Protein AF-A0A0C3CIT5-F1 (afdb_monomer_lite)

Radius of gyration: 23.77 Å; chains: 1; bounding box: 53×36×68 Å

Structure (mmCIF, N/CA/C/O backbone):
data_AF-A0A0C3CIT5-F1
#
_entry.id   AF-A0A0C3CIT5-F1
#
loop_
_atom_site.group_PDB
_atom_site.id
_atom_site.type_symbol
_atom_site.label_atom_id
_atom_site.label_alt_id
_atom_site.label_comp_id
_atom_site.label_asym_id
_atom_site.label_entity_id
_atom_site.label_seq_id
_atom_site.pdbx_PDB_ins_code
_atom_site.Cartn_x
_atom_site.Cartn_y
_atom_site.Cartn_z
_atom_site.occupancy
_atom_site.B_iso_or_equiv
_atom_site.auth_seq_id
_atom_site.auth_comp_id
_atom_site.auth_asym_id
_atom_site.auth_atom_id
_atom_site.pdbx_PDB_model_num
ATOM 1 N N . MET A 1 1 ? -8.218 -6.034 -10.278 1.00 43.44 1 MET A N 1
ATOM 2 C CA . MET A 1 1 ? -7.901 -5.104 -9.173 1.00 43.44 1 MET A CA 1
ATOM 3 C C . MET A 1 1 ? -9.223 -4.706 -8.536 1.00 43.44 1 MET A C 1
ATOM 5 O O . MET A 1 1 ? -10.078 -4.201 -9.251 1.00 43.44 1 MET A O 1
ATOM 9 N N . ASP A 1 2 ? -9.443 -5.038 -7.264 1.00 43.59 2 ASP A N 1
ATOM 10 C CA . ASP A 1 2 ? -10.680 -4.669 -6.567 1.00 43.59 2 ASP A CA 1
ATOM 11 C C . ASP A 1 2 ? -10.678 -3.149 -6.337 1.00 43.59 2 ASP A C 1
ATOM 13 O O . ASP A 1 2 ? -9.734 -2.603 -5.757 1.00 43.59 2 ASP A O 1
ATOM 17 N N . LEU A 1 3 ? -11.667 -2.442 -6.886 1.00 53.66 3 LEU A N 1
ATOM 18 C CA . LEU A 1 3 ? -11.708 -0.980 -6.882 1.00 53.66 3 LEU A CA 1
ATOM 19 C C . LEU A 1 3 ? -12.168 -0.488 -5.511 1.00 53.66 3 LEU A C 1
ATOM 21 O O . LEU A 1 3 ? -13.339 -0.150 -5.324 1.00 53.66 3 LEU A O 1
ATOM 25 N N . ARG A 1 4 ? -11.246 -0.421 -4.544 1.00 60.34 4 ARG A N 1
ATOM 26 C CA . ARG A 1 4 ? -11.533 0.189 -3.239 1.00 60.34 4 ARG A CA 1
ATOM 27 C C . ARG A 1 4 ? -12.072 1.606 -3.454 1.00 60.34 4 ARG A C 1
ATOM 29 O O . ARG A 1 4 ? -11.397 2.452 -4.040 1.00 60.34 4 ARG A O 1
ATOM 36 N N . HIS A 1 5 ? -13.306 1.843 -3.006 1.00 63.44 5 HIS A N 1
ATOM 37 C CA . HIS A 1 5 ? -14.016 3.130 -3.104 1.00 63.44 5 HIS A CA 1
ATOM 38 C C . HIS A 1 5 ? -14.196 3.693 -4.520 1.00 63.44 5 HIS A C 1
ATOM 40 O O . HIS A 1 5 ? -14.361 4.899 -4.680 1.00 63.44 5 HIS A O 1
ATOM 46 N N . GLY A 1 6 ? -14.147 2.855 -5.562 1.00 73.44 6 GLY A N 1
ATOM 47 C CA . GLY A 1 6 ? -14.261 3.335 -6.946 1.00 73.44 6 GLY A CA 1
ATOM 48 C C . GLY A 1 6 ? -13.102 4.242 -7.382 1.00 73.44 6 GLY A C 1
ATOM 49 O O . GLY A 1 6 ? -13.245 5.006 -8.337 1.00 73.44 6 GLY A O 1
ATOM 50 N N . ILE A 1 7 ? -11.960 4.178 -6.688 1.00 82.25 7 ILE A N 1
ATOM 51 C CA . ILE A 1 7 ? -10.762 4.955 -7.014 1.00 82.25 7 ILE A CA 1
ATOM 52 C C . ILE A 1 7 ? -10.121 4.344 -8.260 1.00 82.25 7 ILE A C 1
ATOM 54 O O . ILE A 1 7 ? -9.475 3.300 -8.205 1.00 82.25 7 ILE A O 1
ATOM 58 N N . LEU A 1 8 ? -10.318 5.008 -9.395 1.00 83.69 8 LEU A N 1
ATOM 59 C CA . LEU A 1 8 ? -9.795 4.591 -10.693 1.00 83.69 8 LEU A CA 1
ATOM 60 C C . LEU A 1 8 ? -8.517 5.374 -11.027 1.00 83.69 8 LEU A C 1
ATOM 62 O O . LEU A 1 8 ? -8.577 6.606 -11.006 1.00 83.69 8 LEU A O 1
ATOM 66 N N . PRO A 1 9 ? -7.405 4.718 -11.424 1.00 83.56 9 PRO A N 1
ATOM 67 C CA . PRO A 1 9 ? -6.180 5.403 -11.856 1.00 83.56 9 PRO A CA 1
ATOM 68 C C . PRO A 1 9 ? -6.441 6.488 -12.907 1.00 83.56 9 PRO A C 1
ATOM 70 O O . PRO A 1 9 ? -5.968 7.613 -12.777 1.00 83.56 9 PRO A O 1
ATOM 73 N N . ALA A 1 10 ? -7.315 6.192 -13.875 1.00 83.19 10 ALA A N 1
ATOM 74 C CA . ALA A 1 10 ? -7.698 7.098 -14.959 1.00 83.19 10 ALA A CA 1
ATOM 75 C C . ALA A 1 10 ? -8.392 8.401 -14.506 1.00 83.19 10 ALA A C 1
ATOM 77 O O . ALA A 1 10 ? -8.556 9.315 -15.308 1.00 83.19 10 ALA A O 1
ATOM 78 N N . SER A 1 11 ? -8.813 8.504 -13.240 1.00 88.69 11 SER A N 1
ATOM 79 C CA . SER A 1 11 ? -9.414 9.728 -12.683 1.00 88.69 11 SER A CA 1
ATOM 80 C C . SER A 1 11 ? -8.382 10.734 -12.160 1.00 88.69 11 SER A C 1
ATOM 82 O O . SER A 1 11 ? -8.761 11.810 -11.700 1.00 88.69 11 SER A O 1
ATOM 84 N N . TYR A 1 12 ? -7.089 10.402 -12.203 1.00 92.19 12 TYR A N 1
ATOM 85 C CA . TYR A 1 12 ? -6.016 11.214 -11.638 1.00 92.19 12 TYR A CA 1
ATOM 86 C C . TYR A 1 12 ? -5.006 11.620 -12.704 1.00 92.19 12 TYR A C 1
ATOM 88 O O . TYR A 1 12 ? -4.716 10.874 -13.631 1.00 92.19 12 TYR A O 1
ATOM 96 N N . SER A 1 13 ? -4.451 12.822 -12.552 1.00 92.62 13 SER A N 1
ATOM 97 C CA . SER A 1 13 ? -3.469 13.384 -13.485 1.00 92.62 13 SER A CA 1
ATOM 98 C C . SER A 1 13 ? -2.025 12.958 -13.213 1.00 92.62 13 SER A C 1
ATOM 100 O O . SER A 1 13 ? -1.154 13.280 -14.011 1.00 92.62 13 SER A O 1
ATOM 102 N N . ASN A 1 14 ? -1.755 12.280 -12.094 1.00 94.38 14 ASN A N 1
ATOM 103 C CA . ASN A 1 14 ? -0.440 11.739 -11.753 1.00 94.38 14 ASN A CA 1
ATOM 104 C C . ASN A 1 14 ? -0.534 10.654 -10.666 1.00 94.38 14 ASN A C 1
ATOM 106 O O . ASN A 1 14 ? -1.519 10.591 -9.915 1.00 94.38 14 ASN A O 1
ATOM 110 N N . ALA A 1 15 ? 0.530 9.858 -10.548 1.00 94.44 15 ALA A N 1
ATOM 111 C CA . ALA A 1 15 ? 0.636 8.753 -9.600 1.00 94.44 15 ALA A CA 1
ATOM 112 C C . ALA A 1 15 ? 0.494 9.201 -8.143 1.00 94.44 15 ALA A C 1
ATOM 114 O O . ALA A 1 15 ? -0.172 8.536 -7.351 1.00 94.44 15 ALA A O 1
ATOM 115 N N . ALA A 1 16 ? 1.109 10.330 -7.779 1.00 95.88 16 ALA A N 1
ATOM 116 C CA . ALA A 1 16 ? 1.138 10.799 -6.398 1.00 95.88 16 ALA A CA 1
ATOM 117 C C . ALA A 1 16 ? -0.275 11.097 -5.878 1.00 95.88 16 ALA A C 1
ATOM 119 O O . ALA A 1 16 ? -0.630 10.686 -4.774 1.00 95.88 16 ALA A O 1
ATOM 120 N N . HIS A 1 17 ? -1.113 11.761 -6.679 1.00 95.50 17 HIS A N 1
ATOM 121 C CA . HIS A 1 17 ? -2.504 12.038 -6.322 1.00 95.50 17 HIS A CA 1
ATOM 122 C C . HIS A 1 17 ? -3.347 10.763 -6.229 1.00 95.50 17 HIS A C 1
ATOM 124 O O . HIS A 1 17 ? -4.117 10.623 -5.275 1.00 95.50 17 HIS A O 1
ATOM 130 N N . TYR A 1 18 ? -3.184 9.833 -7.175 1.00 94.88 18 TYR A N 1
ATOM 131 C CA . TYR A 1 18 ? -3.879 8.545 -7.144 1.00 94.88 18 TYR A CA 1
ATOM 132 C C . TYR A 1 18 ? -3.532 7.752 -5.880 1.00 94.88 18 TYR A C 1
ATOM 134 O O . TYR A 1 18 ? -4.420 7.396 -5.103 1.00 94.88 18 TYR A O 1
ATOM 142 N N . TRP A 1 19 ? -2.240 7.530 -5.623 1.00 95.44 19 TRP A N 1
ATOM 143 C CA . TRP A 1 19 ? -1.792 6.754 -4.470 1.00 95.44 19 TRP A CA 1
ATOM 144 C C . TRP A 1 19 ? -2.114 7.439 -3.147 1.00 95.44 19 TRP A C 1
ATOM 146 O O . TRP A 1 19 ? -2.389 6.752 -2.162 1.00 95.44 19 TRP A O 1
ATOM 156 N N . LEU A 1 20 ? -2.151 8.774 -3.107 1.00 96.06 20 LEU A N 1
ATOM 157 C CA . LEU A 1 20 ? -2.589 9.515 -1.926 1.00 96.06 20 LEU A CA 1
ATOM 158 C C . LEU A 1 20 ? -4.072 9.285 -1.645 1.00 96.06 20 LEU A C 1
ATOM 160 O O . LEU A 1 20 ? -4.434 9.005 -0.502 1.00 96.06 20 LEU A O 1
ATOM 164 N N . ALA A 1 21 ? -4.921 9.363 -2.670 1.00 95.25 21 ALA A N 1
ATOM 165 C CA . ALA A 1 21 ? -6.343 9.075 -2.535 1.00 95.25 21 ALA A CA 1
ATOM 166 C C . ALA A 1 21 ? -6.581 7.621 -2.106 1.00 95.25 21 ALA A C 1
ATOM 168 O O . ALA A 1 21 ? -7.285 7.384 -1.125 1.00 95.25 21 ALA A O 1
ATOM 169 N N . TYR A 1 22 ? -5.926 6.667 -2.769 1.00 93.88 22 TYR A N 1
ATOM 170 C CA . TYR A 1 22 ? -6.022 5.244 -2.451 1.00 93.88 22 TYR A CA 1
ATOM 171 C C . TYR A 1 22 ? -5.559 4.946 -1.014 1.00 93.88 22 TYR A C 1
ATOM 173 O O . TYR A 1 22 ? -6.228 4.230 -0.269 1.00 93.88 22 TYR A O 1
ATOM 181 N N . SER A 1 23 ? -4.452 5.552 -0.575 1.00 94.56 23 SER A N 1
ATOM 182 C CA . SER A 1 23 ? -3.935 5.373 0.789 1.00 94.56 23 SER A CA 1
ATOM 183 C C . SER A 1 23 ? -4.836 6.003 1.846 1.00 94.56 23 SER A C 1
ATOM 185 O O . SER A 1 23 ? -5.076 5.390 2.883 1.00 94.56 23 SER A O 1
ATOM 187 N N . ASN A 1 24 ? -5.382 7.196 1.586 1.00 95.00 24 ASN A N 1
ATOM 188 C CA . ASN A 1 24 ? -6.374 7.818 2.468 1.00 95.00 24 ASN A CA 1
ATOM 189 C C . ASN A 1 24 ? -7.619 6.940 2.612 1.00 95.00 24 ASN A C 1
ATOM 191 O O . ASN A 1 24 ? -8.137 6.800 3.715 1.00 95.00 24 ASN A O 1
ATOM 195 N N . ALA A 1 25 ? -8.076 6.333 1.518 1.00 93.25 25 ALA A N 1
ATOM 196 C CA . ALA A 1 25 ? -9.223 5.442 1.530 1.00 93.25 25 ALA A CA 1
ATOM 197 C C . ALA A 1 25 ? -8.947 4.163 2.338 1.00 93.25 25 ALA A C 1
ATOM 199 O O . ALA A 1 25 ? -9.759 3.795 3.179 1.00 93.25 25 ALA A O 1
ATOM 200 N N . LYS A 1 26 ? -7.759 3.556 2.193 1.00 90.62 26 LYS A N 1
ATOM 201 C CA . LYS A 1 26 ? -7.332 2.407 3.017 1.00 90.62 26 LYS A CA 1
ATOM 202 C C . LYS A 1 26 ? -7.261 2.756 4.510 1.00 90.62 26 LYS A C 1
ATOM 204 O O . LYS A 1 26 ? -7.694 1.969 5.344 1.00 90.62 26 LYS A O 1
ATOM 209 N N . ILE A 1 27 ? -6.758 3.942 4.856 1.00 92.75 27 ILE A N 1
ATOM 210 C CA . ILE A 1 27 ? -6.752 4.440 6.242 1.00 92.75 27 ILE A CA 1
ATOM 211 C C . ILE A 1 27 ? -8.181 4.665 6.753 1.00 92.75 27 ILE A C 1
ATOM 213 O O . ILE A 1 27 ? -8.495 4.311 7.887 1.00 92.75 27 ILE A O 1
ATOM 217 N N . HIS A 1 28 ? -9.055 5.236 5.925 1.00 92.56 28 HIS A N 1
ATOM 218 C CA . HIS A 1 28 ? -10.459 5.442 6.264 1.00 92.56 28 HIS A CA 1
ATOM 219 C C . HIS A 1 28 ? -11.194 4.114 6.491 1.00 92.56 28 HIS A C 1
ATOM 221 O O . HIS A 1 28 ? -11.955 4.002 7.451 1.00 92.56 28 HIS A O 1
ATOM 227 N N . ASP A 1 29 ? -10.935 3.094 5.670 1.00 90.75 29 ASP A N 1
ATOM 228 C CA . ASP A 1 29 ? -11.460 1.743 5.884 1.00 90.75 29 ASP A CA 1
ATOM 229 C C . ASP A 1 29 ? -11.026 1.195 7.230 1.00 90.75 29 ASP A C 1
ATOM 231 O O . ASP A 1 29 ? -11.884 0.812 8.017 1.00 90.75 29 ASP A O 1
ATOM 235 N N . LEU A 1 30 ? -9.726 1.261 7.538 1.00 90.31 30 LEU A N 1
ATOM 236 C CA . LEU A 1 30 ? -9.195 0.826 8.829 1.00 90.31 30 LEU A CA 1
ATOM 237 C C . LEU A 1 30 ? -9.863 1.552 9.998 1.00 90.31 30 LEU A C 1
ATOM 239 O O . LEU A 1 30 ? -10.182 0.919 10.997 1.00 90.31 30 LEU A O 1
ATOM 243 N N . CYS A 1 31 ? -10.113 2.860 9.891 1.00 91.56 31 CYS A N 1
ATOM 244 C CA . CYS A 1 31 ? -10.832 3.609 10.924 1.00 91.56 31 CYS A CA 1
ATOM 245 C C . CYS A 1 31 ? -12.249 3.076 11.162 1.00 91.56 31 CYS A C 1
ATOM 247 O O . CYS A 1 31 ? -12.693 3.054 12.311 1.00 91.56 31 CYS A O 1
ATOM 249 N N . ASN A 1 32 ? -12.942 2.649 10.106 1.00 91.81 32 ASN A N 1
ATOM 250 C CA . ASN A 1 32 ? -14.326 2.191 10.184 1.00 91.81 32 ASN A CA 1
ATOM 251 C C . ASN A 1 32 ? -14.458 0.693 10.466 1.00 91.81 32 ASN A C 1
ATOM 253 O O . ASN A 1 32 ? -15.475 0.284 11.018 1.00 91.81 32 ASN A O 1
ATOM 257 N N . SER A 1 33 ? -13.460 -0.116 10.119 1.00 90.44 33 SER A N 1
ATOM 258 C CA . SER A 1 33 ? -13.419 -1.553 10.377 1.00 90.44 33 SER A CA 1
ATOM 259 C C . SER A 1 33 ? -12.704 -1.881 11.692 1.00 90.44 33 SER A C 1
ATOM 261 O O . SER A 1 33 ? -12.219 -0.998 12.409 1.00 90.44 33 SER A O 1
ATOM 263 N N . GLU A 1 34 ? -12.639 -3.178 12.006 1.00 87.62 34 GLU A N 1
ATOM 264 C CA . GLU A 1 34 ? -11.843 -3.722 13.116 1.00 87.62 34 GLU A CA 1
ATOM 265 C C . GLU A 1 34 ? -12.139 -3.039 14.466 1.00 87.62 34 GLU A C 1
ATOM 267 O O . GLU A 1 34 ? -11.228 -2.773 15.256 1.00 87.62 34 GLU A O 1
ATOM 272 N N . PHE A 1 35 ? -13.405 -2.697 14.731 1.00 93.44 35 PHE A N 1
ATOM 273 C CA . PHE A 1 35 ? -13.762 -1.915 15.910 1.00 93.44 35 PHE A CA 1
ATOM 274 C C . PHE A 1 35 ? -13.347 -2.638 17.198 1.00 93.44 35 PHE A C 1
ATOM 276 O O . PHE A 1 35 ? -13.693 -3.795 17.426 1.00 93.44 35 PHE A O 1
ATOM 283 N N . GLY A 1 36 ? -12.580 -1.945 18.043 1.00 92.06 36 GLY A N 1
ATOM 284 C CA . GLY A 1 36 ? -12.067 -2.484 19.303 1.00 92.06 36 GLY A CA 1
ATOM 285 C C . GLY A 1 36 ? -10.941 -3.520 19.179 1.00 92.06 36 GLY A C 1
ATOM 286 O O . GLY A 1 36 ? -10.417 -3.977 20.201 1.00 92.06 36 GLY A O 1
ATOM 287 N N . LEU A 1 37 ? -10.505 -3.866 17.963 1.00 91.56 37 LEU A N 1
ATOM 288 C CA . LEU A 1 37 ? -9.403 -4.799 17.753 1.00 91.56 37 LEU A CA 1
ATOM 289 C C . LEU A 1 37 ? -8.079 -4.189 18.234 1.00 91.56 37 LEU A C 1
ATOM 291 O O . LEU A 1 37 ? -7.671 -3.111 17.810 1.00 91.56 37 LEU A O 1
ATOM 295 N N . ARG A 1 38 ? -7.336 -4.924 19.071 1.00 89.31 38 ARG A N 1
ATOM 296 C CA . ARG A 1 38 ? -6.028 -4.473 19.588 1.00 89.31 38 ARG A CA 1
ATOM 297 C C . ARG A 1 38 ? -5.014 -4.162 18.480 1.00 89.31 38 ARG A C 1
ATOM 299 O O . ARG A 1 38 ? -4.191 -3.268 18.655 1.00 89.31 38 ARG A O 1
ATOM 306 N N . ALA A 1 39 ? -5.044 -4.919 17.384 1.00 88.81 39 ALA A N 1
ATOM 307 C CA . ALA A 1 39 ? -4.104 -4.776 16.274 1.00 88.81 39 ALA A CA 1
ATOM 308 C C . ALA A 1 39 ? -4.341 -3.507 15.435 1.00 88.81 39 ALA A C 1
ATOM 310 O O . ALA A 1 39 ? -3.397 -3.013 14.819 1.00 88.81 39 ALA A O 1
ATOM 311 N N . LYS A 1 40 ? -5.551 -2.924 15.487 1.00 90.50 40 LYS A N 1
ATOM 312 C CA . LYS A 1 40 ? -5.965 -1.763 14.683 1.00 90.50 40 LYS A CA 1
ATOM 313 C C . LYS A 1 40 ? -4.975 -0.604 14.755 1.00 90.50 40 LYS A C 1
ATOM 315 O O . LYS A 1 40 ? -4.641 -0.017 13.732 1.00 90.50 40 LYS A O 1
ATOM 320 N N . LYS A 1 41 ? -4.449 -0.302 15.947 1.00 90.62 41 LYS A N 1
ATOM 321 C CA . LYS A 1 41 ? -3.485 0.794 16.123 1.00 90.62 41 LYS A CA 1
ATOM 322 C C . LYS A 1 41 ? -2.172 0.571 15.367 1.00 90.62 41 LYS A C 1
ATOM 324 O O . LYS A 1 41 ? -1.657 1.504 14.760 1.00 90.62 41 LYS A O 1
ATOM 329 N N . TYR A 1 42 ? -1.692 -0.673 15.323 1.00 88.88 42 TYR A N 1
ATOM 330 C CA . TYR A 1 42 ? -0.498 -1.044 14.564 1.00 88.88 42 TYR A CA 1
ATOM 331 C C . TYR A 1 42 ? -0.771 -1.036 13.056 1.00 88.88 42 TYR A C 1
ATOM 333 O O . TYR A 1 42 ? 0.023 -0.491 12.297 1.00 88.88 42 TYR A O 1
ATOM 341 N N . HIS A 1 43 ? -1.914 -1.565 12.606 1.00 90.25 43 HIS A N 1
ATOM 342 C CA . HIS A 1 43 ? -2.302 -1.493 11.190 1.00 90.25 43 HIS A CA 1
ATOM 343 C C . HIS A 1 43 ? -2.434 -0.038 10.720 1.00 90.25 43 HIS A C 1
ATOM 345 O O . HIS A 1 43 ? -1.971 0.324 9.638 1.00 90.25 43 HIS A O 1
ATOM 351 N N . TYR A 1 44 ? -3.009 0.824 11.561 1.00 92.56 44 TYR A N 1
ATOM 352 C CA . TYR A 1 44 ? -3.149 2.247 11.286 1.00 92.56 44 TYR A CA 1
ATOM 353 C C . TYR A 1 44 ? -1.793 2.959 11.211 1.00 92.56 44 TYR A C 1
ATOM 355 O O . TYR A 1 44 ? -1.564 3.721 10.272 1.00 92.56 44 TYR A O 1
ATOM 363 N N . SER A 1 45 ? -0.863 2.692 12.137 1.00 93.56 45 SER A N 1
ATOM 364 C CA . SER A 1 45 ? 0.478 3.288 12.090 1.00 93.56 45 SER A CA 1
ATOM 365 C C . SER A 1 45 ? 1.267 2.845 10.856 1.00 93.56 45 SER A C 1
ATOM 367 O O . SER A 1 45 ? 1.929 3.670 10.227 1.00 93.56 45 SER A O 1
ATOM 369 N N . GLN A 1 46 ? 1.150 1.575 10.458 1.00 92.81 46 GLN A N 1
ATOM 370 C CA . GLN A 1 46 ? 1.743 1.061 9.220 1.00 92.81 46 GLN A CA 1
ATOM 371 C C . GLN A 1 46 ? 1.144 1.743 7.983 1.00 92.81 46 GLN A C 1
ATOM 373 O O . GLN A 1 46 ? 1.884 2.233 7.131 1.00 92.81 46 GLN A O 1
ATOM 378 N N . ALA A 1 47 ? -0.187 1.843 7.898 1.00 93.19 47 ALA A N 1
ATOM 379 C CA . ALA A 1 47 ? -0.871 2.528 6.801 1.00 93.19 47 ALA A CA 1
ATOM 380 C C . ALA A 1 47 ? -0.481 4.013 6.717 1.00 93.19 47 ALA A C 1
ATOM 382 O O . ALA A 1 47 ? -0.273 4.545 5.622 1.00 93.19 47 ALA A O 1
ATOM 383 N N . TRP A 1 48 ? -0.320 4.671 7.867 1.00 94.94 48 TRP A N 1
ATOM 384 C CA . TRP A 1 48 ? 0.154 6.047 7.945 1.00 94.94 48 TRP A CA 1
ATOM 385 C C . TRP A 1 48 ? 1.590 6.191 7.425 1.00 94.94 48 TRP A C 1
ATOM 387 O O . TRP A 1 48 ? 1.860 7.077 6.611 1.00 94.94 48 TRP A O 1
ATOM 397 N N . PHE A 1 49 ? 2.493 5.292 7.833 1.00 95.12 49 PHE A N 1
ATOM 398 C CA . PHE A 1 49 ? 3.866 5.252 7.330 1.00 95.12 49 PHE A CA 1
ATOM 399 C C . PHE A 1 49 ? 3.900 5.086 5.812 1.00 95.12 49 PHE A C 1
ATOM 401 O O . PHE A 1 49 ? 4.508 5.911 5.134 1.00 95.12 49 PHE A O 1
ATOM 408 N N . ILE A 1 50 ? 3.192 4.093 5.265 1.00 95.44 50 ILE A N 1
ATOM 409 C CA . ILE A 1 50 ? 3.159 3.841 3.819 1.00 95.44 50 ILE A CA 1
ATOM 410 C C . ILE A 1 50 ? 2.680 5.093 3.077 1.00 95.44 50 ILE A C 1
ATOM 412 O O . ILE A 1 50 ? 3.358 5.576 2.172 1.00 95.44 50 ILE A O 1
ATOM 416 N N . ARG A 1 51 ? 1.568 5.695 3.519 1.00 96.06 51 ARG A N 1
ATOM 417 C CA . ARG A 1 51 ? 1.054 6.951 2.956 1.00 96.06 51 ARG A CA 1
ATOM 418 C C . ARG A 1 51 ? 2.100 8.074 2.979 1.00 96.06 51 ARG A C 1
ATOM 420 O O . ARG A 1 51 ? 2.139 8.888 2.058 1.00 96.06 51 ARG A O 1
ATOM 427 N N . SER A 1 52 ? 2.923 8.155 4.024 1.00 96.12 52 SER A N 1
ATOM 428 C CA . SER A 1 52 ? 3.942 9.204 4.167 1.00 96.12 52 SER A CA 1
ATOM 429 C C . SER A 1 52 ? 5.069 9.115 3.129 1.00 96.12 52 SER A C 1
ATOM 431 O O . SER A 1 52 ? 5.699 10.131 2.847 1.00 96.12 52 SER A O 1
ATOM 433 N N . LEU A 1 53 ? 5.274 7.945 2.513 1.00 97.00 53 LEU A N 1
ATOM 434 C CA . LEU A 1 53 ? 6.301 7.720 1.488 1.00 97.00 53 LEU A CA 1
ATOM 435 C C . LEU A 1 53 ? 5.914 8.263 0.108 1.00 97.00 53 LEU A C 1
ATOM 437 O O . LEU A 1 53 ? 6.760 8.374 -0.773 1.00 97.00 53 LEU A O 1
ATOM 441 N N . ILE A 1 54 ? 4.645 8.609 -0.116 1.00 97.12 54 ILE A N 1
ATOM 442 C CA . ILE A 1 54 ? 4.160 8.977 -1.453 1.00 97.12 54 ILE A CA 1
ATOM 443 C C . ILE A 1 54 ? 4.961 10.134 -2.076 1.00 97.12 54 ILE A C 1
ATOM 445 O O . ILE A 1 54 ? 5.381 9.988 -3.222 1.00 97.12 54 ILE A O 1
ATOM 449 N N . PRO A 1 55 ? 5.245 11.246 -1.367 1.00 95.38 55 PRO A N 1
ATOM 450 C CA . PRO A 1 55 ? 5.994 12.356 -1.955 1.00 95.38 55 PRO A CA 1
ATOM 451 C C . PRO A 1 55 ? 7.448 12.021 -2.310 1.00 95.38 55 PRO A C 1
ATOM 453 O O . PRO A 1 55 ? 8.032 12.717 -3.134 1.00 95.38 55 PRO A O 1
ATOM 456 N N . SER A 1 56 ? 8.054 11.003 -1.685 1.00 94.31 56 SER A N 1
ATOM 457 C CA . SER A 1 56 ? 9.424 10.579 -2.002 1.00 94.31 56 SER A CA 1
ATOM 458 C C . SER A 1 56 ? 9.481 9.510 -3.092 1.00 94.31 56 SER A C 1
ATOM 460 O O . SER A 1 56 ? 10.495 9.409 -3.778 1.00 94.31 56 SER A O 1
ATOM 462 N N . LEU A 1 57 ? 8.415 8.724 -3.260 1.00 94.62 57 LEU A N 1
ATOM 463 C CA . LEU A 1 57 ? 8.341 7.647 -4.250 1.00 94.62 57 LEU A CA 1
ATOM 464 C C . LEU A 1 57 ? 7.745 8.090 -5.591 1.00 94.62 57 LEU A C 1
ATOM 466 O O . LEU A 1 57 ? 8.083 7.515 -6.623 1.00 94.62 57 LEU A O 1
ATOM 470 N N . PHE A 1 58 ? 6.865 9.092 -5.595 1.00 94.69 58 PHE A N 1
ATOM 471 C CA . PHE A 1 58 ? 6.111 9.491 -6.781 1.00 94.69 58 PHE A CA 1
ATOM 472 C C . PHE A 1 58 ? 6.345 10.964 -7.107 1.00 94.69 58 PHE A C 1
ATOM 474 O O . PHE A 1 58 ? 5.797 11.846 -6.448 1.00 94.69 58 PHE A O 1
ATOM 481 N N . ASP A 1 59 ? 7.129 11.220 -8.154 1.00 92.81 59 ASP A N 1
ATOM 482 C CA . ASP A 1 59 ? 7.337 12.556 -8.714 1.00 92.81 59 ASP A CA 1
ATOM 483 C C . ASP A 1 59 ? 6.218 12.884 -9.724 1.00 92.81 59 ASP A C 1
ATOM 485 O O . ASP A 1 59 ? 6.182 12.294 -10.809 1.00 92.81 59 ASP A O 1
ATOM 489 N N . PRO A 1 60 ? 5.313 13.837 -9.418 1.00 93.06 60 PRO A N 1
ATOM 490 C CA . PRO A 1 60 ? 4.213 14.196 -10.312 1.00 93.06 60 PRO A CA 1
ATOM 491 C C . PRO A 1 60 ? 4.673 14.759 -11.660 1.00 93.06 60 PRO A C 1
ATOM 493 O O . PRO A 1 60 ? 3.900 14.753 -12.617 1.00 93.06 60 PRO A O 1
ATOM 496 N N . SER A 1 61 ? 5.905 15.277 -11.746 1.00 92.69 61 SER A N 1
ATOM 497 C CA . SER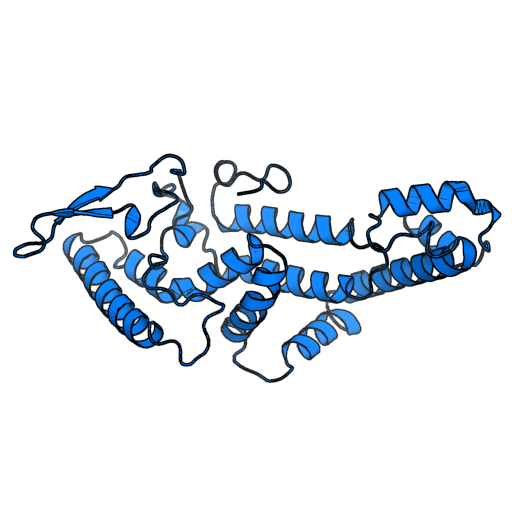 A 1 61 ? 6.434 15.862 -12.979 1.00 92.69 61 SER A CA 1
ATOM 498 C C . SER A 1 61 ? 6.663 14.823 -14.079 1.00 92.69 61 SER A C 1
ATOM 500 O O . SER A 1 61 ? 6.708 15.183 -15.252 1.00 92.69 61 SER A O 1
ATOM 502 N N . LEU A 1 62 ? 6.747 13.537 -13.726 1.00 91.00 62 LEU A N 1
ATOM 503 C CA . LEU A 1 62 ? 6.935 12.448 -14.684 1.00 91.00 62 LEU A CA 1
ATOM 504 C C . LEU A 1 62 ? 5.694 12.209 -15.553 1.00 91.00 62 LEU A C 1
ATOM 506 O O . LEU A 1 62 ? 5.825 11.789 -16.697 1.00 91.00 62 LEU A O 1
ATOM 510 N N . ASP A 1 63 ? 4.507 12.531 -15.040 1.00 92.62 63 ASP A N 1
ATOM 511 C CA . ASP A 1 63 ? 3.221 12.242 -15.682 1.00 92.62 63 ASP A CA 1
ATOM 512 C C . ASP A 1 63 ? 2.672 13.420 -16.523 1.00 92.62 63 ASP A C 1
ATOM 514 O O . ASP A 1 63 ? 1.607 13.323 -17.135 1.00 92.62 63 ASP A O 1
ATOM 518 N N . ILE A 1 64 ? 3.385 14.553 -16.601 1.00 90.06 64 ILE A N 1
ATOM 519 C CA . ILE A 1 64 ? 2.898 15.780 -17.274 1.00 90.06 64 ILE A CA 1
ATOM 520 C C . ILE A 1 64 ? 2.670 15.610 -18.781 1.00 90.06 64 ILE A C 1
ATOM 522 O O . ILE A 1 64 ? 1.932 16.384 -19.391 1.00 90.06 64 ILE A O 1
ATOM 526 N N . HIS A 1 65 ? 3.328 14.624 -19.389 1.00 86.12 65 HIS A N 1
ATOM 527 C CA . HIS A 1 65 ? 3.238 14.328 -20.818 1.00 86.12 65 HIS A CA 1
ATOM 528 C C . HIS A 1 65 ? 2.227 13.220 -21.131 1.00 86.12 65 HIS A C 1
ATOM 530 O O . HIS A 1 65 ? 2.113 12.796 -22.281 1.00 86.12 65 HIS A O 1
ATOM 536 N N . GLY A 1 66 ? 1.465 12.791 -20.125 1.00 87.62 66 GLY A N 1
ATOM 537 C CA . GLY A 1 66 ? 0.519 11.696 -20.218 1.00 87.62 66 GLY A CA 1
ATOM 538 C C . GLY A 1 66 ? 1.102 10.382 -19.716 1.00 87.62 66 GLY A C 1
ATOM 539 O O . GLY A 1 66 ? 2.163 10.329 -19.097 1.00 87.62 66 GLY A O 1
ATOM 540 N N . PHE A 1 67 ? 0.361 9.316 -19.989 1.00 90.75 67 PHE A N 1
ATOM 541 C CA . PHE A 1 67 ? 0.559 8.006 -19.388 1.00 90.75 67 PHE A CA 1
ATOM 542 C C . PHE A 1 67 ? 0.960 6.979 -20.452 1.00 90.75 67 PHE A C 1
ATOM 544 O O . PHE A 1 67 ? 0.302 6.916 -21.499 1.00 90.75 67 PHE A O 1
ATOM 551 N N . PRO A 1 68 ? 2.014 6.173 -20.233 1.00 89.75 68 PRO A N 1
ATOM 552 C CA . PRO A 1 68 ? 2.337 5.060 -21.116 1.00 89.75 68 PRO A CA 1
ATOM 553 C C . PRO A 1 68 ? 1.196 4.041 -21.190 1.00 89.75 68 PRO A C 1
ATOM 555 O O . PRO A 1 68 ? 0.495 3.779 -20.212 1.00 89.75 68 PRO A O 1
ATOM 558 N N . LEU A 1 69 ? 1.048 3.428 -22.367 1.00 89.50 69 LEU A N 1
ATOM 559 C CA . LEU A 1 69 ? 0.193 2.261 -22.545 1.00 89.50 69 LEU A CA 1
ATOM 560 C C . LEU A 1 69 ? 0.907 1.031 -21.971 1.00 89.50 69 LEU A C 1
ATOM 562 O O . LEU A 1 69 ? 1.982 0.655 -22.443 1.00 89.50 69 LEU A O 1
ATOM 566 N N . ASN A 1 70 ? 0.293 0.408 -20.975 1.00 87.25 70 ASN A N 1
ATOM 567 C CA . ASN A 1 70 ? 0.758 -0.805 -20.321 1.00 87.25 70 ASN A CA 1
ATOM 568 C C . ASN A 1 70 ? -0.112 -1.997 -20.780 1.00 87.25 70 ASN A C 1
ATOM 570 O O . ASN A 1 70 ? -1.340 -1.868 -20.772 1.00 87.25 70 ASN A O 1
ATOM 574 N N . PRO A 1 71 ? 0.473 -3.150 -21.168 1.00 86.88 71 PRO A N 1
ATOM 575 C CA . PRO A 1 71 ? -0.283 -4.380 -21.429 1.00 86.88 71 PRO A CA 1
ATOM 576 C C . PRO A 1 71 ? -1.088 -4.892 -20.223 1.00 86.88 71 PRO A C 1
ATOM 578 O O . PRO A 1 71 ? -2.055 -5.621 -20.408 1.00 86.88 71 PRO A O 1
ATOM 581 N N . GLY A 1 72 ? -0.703 -4.516 -19.000 1.00 82.88 72 GLY A N 1
ATOM 582 C CA . GLY A 1 72 ? -1.353 -4.929 -17.754 1.00 82.88 72 GLY A CA 1
ATOM 583 C C . GLY A 1 72 ? -0.833 -6.264 -17.223 1.00 82.88 72 GLY A C 1
ATOM 584 O O . GLY A 1 72 ? -0.455 -6.337 -16.057 1.00 82.88 72 GLY A O 1
ATOM 585 N N . ASP A 1 73 ? -0.724 -7.277 -18.087 1.00 84.75 73 ASP A N 1
ATOM 586 C CA . ASP A 1 73 ? -0.218 -8.612 -17.736 1.00 84.75 73 ASP A CA 1
ATOM 587 C C . ASP A 1 73 ? 1.065 -8.971 -18.506 1.00 84.75 73 ASP A C 1
ATOM 589 O O . ASP A 1 73 ? 1.155 -9.923 -19.285 1.00 84.75 73 ASP A O 1
ATOM 593 N N . PHE A 1 74 ? 2.093 -8.134 -18.348 1.00 85.19 74 PHE A N 1
ATOM 594 C CA . PHE A 1 74 ? 3.341 -8.283 -19.094 1.00 85.19 74 PHE A CA 1
ATOM 595 C C . PHE A 1 74 ? 4.309 -9.267 -18.419 1.00 85.19 74 PHE A C 1
ATOM 597 O O . PHE A 1 74 ? 5.193 -8.884 -17.647 1.00 85.19 74 PHE A O 1
ATOM 604 N N . HIS A 1 75 ? 4.175 -10.553 -18.747 1.00 84.62 75 HIS A N 1
ATOM 605 C CA . HIS A 1 75 ? 5.107 -11.601 -18.329 1.00 84.62 75 HIS A CA 1
ATOM 606 C C . HIS A 1 75 ? 5.488 -12.544 -19.474 1.00 84.62 75 HIS A C 1
ATOM 608 O O . HIS A 1 75 ? 4.944 -12.489 -20.573 1.00 84.62 75 HIS A O 1
ATOM 614 N N . SER A 1 76 ? 6.459 -13.424 -19.221 1.00 85.62 76 SER A N 1
ATOM 615 C CA . SER A 1 76 ? 7.086 -14.263 -20.250 1.00 85.62 76 SER A CA 1
ATOM 616 C C . SER A 1 76 ? 6.130 -15.190 -21.007 1.00 85.62 76 SER A C 1
ATOM 618 O O . SER A 1 76 ? 6.449 -15.566 -22.129 1.00 85.62 76 SER A O 1
ATOM 620 N N . GLN A 1 77 ? 4.973 -15.552 -20.441 1.00 89.88 77 GLN A N 1
ATOM 621 C CA . GLN A 1 77 ? 3.989 -16.392 -21.142 1.00 89.88 77 GLN A CA 1
ATOM 622 C C . GLN A 1 77 ? 3.189 -15.597 -22.185 1.00 89.88 77 GLN A C 1
ATOM 624 O O . GLN A 1 77 ? 2.726 -16.180 -23.162 1.00 89.88 77 GLN A O 1
ATOM 629 N N . ASN A 1 78 ? 3.111 -14.272 -22.028 1.00 91.75 78 ASN A N 1
ATOM 630 C CA . ASN A 1 78 ? 2.403 -13.366 -22.931 1.00 91.75 78 ASN A CA 1
ATOM 631 C C . ASN A 1 78 ? 3.327 -12.751 -23.999 1.00 91.75 78 ASN A C 1
ATOM 633 O O . ASN A 1 78 ? 2.906 -11.891 -24.775 1.00 91.75 78 ASN A O 1
ATOM 637 N N . ILE A 1 79 ? 4.587 -13.199 -24.074 1.00 91.56 79 ILE A N 1
ATOM 638 C CA . ILE A 1 79 ? 5.587 -12.743 -25.046 1.00 91.56 79 ILE A CA 1
ATOM 639 C C . ILE A 1 79 ? 5.928 -13.894 -25.996 1.00 91.56 79 ILE A C 1
ATOM 641 O O . ILE A 1 79 ? 6.487 -14.911 -25.592 1.00 91.56 79 ILE A O 1
ATOM 645 N N . MET A 1 80 ? 5.648 -13.714 -27.287 1.00 93.69 80 MET A N 1
ATOM 646 C CA . MET A 1 80 ? 6.018 -14.671 -28.330 1.00 93.69 80 MET A CA 1
ATOM 647 C C . MET A 1 80 ? 7.354 -14.288 -28.959 1.00 93.69 80 MET A C 1
ATOM 649 O O . MET A 1 80 ? 7.529 -13.162 -29.433 1.00 93.69 80 MET A O 1
ATOM 653 N N . ILE A 1 81 ? 8.277 -15.248 -29.011 1.00 94.00 81 ILE A N 1
ATOM 654 C CA . ILE A 1 81 ? 9.605 -15.079 -29.603 1.00 94.00 81 ILE A CA 1
ATOM 655 C C . ILE A 1 81 ? 9.755 -16.046 -30.782 1.00 94.00 81 ILE A C 1
ATOM 657 O O . ILE A 1 81 ? 9.530 -17.245 -30.629 1.00 94.00 81 ILE A O 1
ATOM 661 N N . THR A 1 82 ? 10.146 -15.539 -31.953 1.00 94.06 82 THR A N 1
ATOM 662 C CA . THR A 1 82 ? 10.559 -16.364 -33.107 1.00 94.06 82 THR A CA 1
ATOM 663 C C . THR A 1 82 ? 12.061 -16.270 -33.326 1.00 94.06 82 THR A C 1
ATOM 665 O O . THR A 1 82 ? 12.737 -15.461 -32.691 1.00 94.06 82 THR A O 1
ATOM 668 N N . ASP A 1 83 ? 12.576 -17.098 -34.241 1.00 91.06 83 ASP A N 1
ATOM 669 C CA . ASP A 1 83 ? 13.987 -17.105 -34.646 1.00 91.06 83 ASP A CA 1
ATOM 670 C C . ASP A 1 83 ? 14.948 -17.354 -33.470 1.00 91.06 83 ASP A C 1
ATOM 672 O O . ASP A 1 83 ? 16.072 -16.853 -33.459 1.00 91.06 83 ASP A O 1
ATOM 676 N N . ILE A 1 84 ? 14.489 -18.145 -32.489 1.00 89.25 84 ILE A N 1
ATOM 677 C CA . ILE A 1 84 ? 15.141 -18.392 -31.192 1.00 89.25 84 ILE A CA 1
ATOM 678 C C . ILE A 1 84 ? 16.605 -18.822 -31.361 1.00 89.25 84 ILE A C 1
ATOM 680 O O . ILE A 1 84 ? 17.470 -18.334 -30.641 1.00 89.25 84 ILE A O 1
ATOM 684 N N . ASP A 1 85 ? 16.888 -19.675 -32.348 1.00 92.56 85 ASP A N 1
ATOM 685 C CA . ASP A 1 85 ? 18.227 -20.232 -32.583 1.00 92.56 85 ASP A CA 1
ATOM 686 C C . ASP A 1 85 ? 19.167 -19.299 -33.365 1.00 92.56 85 ASP A C 1
ATOM 688 O O . ASP A 1 85 ? 20.332 -19.636 -33.581 1.00 92.56 85 ASP A O 1
ATOM 692 N N . THR A 1 86 ? 18.681 -18.149 -33.847 1.00 92.06 86 THR A N 1
ATOM 693 C CA . THR A 1 86 ? 19.476 -17.237 -34.683 1.00 92.06 86 THR A CA 1
ATOM 694 C C . THR A 1 86 ? 19.442 -15.803 -34.167 1.00 92.06 86 THR A C 1
ATOM 696 O O . THR A 1 86 ? 20.394 -15.345 -33.544 1.00 92.06 86 THR A O 1
ATOM 699 N N . HIS A 1 87 ? 18.355 -15.085 -34.429 1.00 89.38 87 HIS A N 1
ATOM 700 C CA . HIS A 1 87 ? 18.159 -13.692 -34.057 1.00 89.38 87 HIS A CA 1
ATOM 701 C C . HIS A 1 87 ? 16.812 -13.586 -33.348 1.00 89.38 87 HIS A C 1
ATOM 703 O O . HIS A 1 87 ? 15.842 -13.183 -33.994 1.00 89.38 87 HIS A O 1
ATOM 709 N N . PRO A 1 88 ? 16.734 -13.964 -32.059 1.00 88.19 88 PRO A N 1
ATOM 710 C CA . PRO A 1 88 ? 15.478 -13.998 -31.329 1.00 88.19 88 PRO A CA 1
ATOM 711 C C . PRO A 1 88 ? 14.768 -12.647 -31.411 1.00 88.19 88 PRO A C 1
ATOM 713 O O . PRO A 1 88 ? 15.355 -11.595 -31.144 1.00 88.19 88 PRO A O 1
ATOM 716 N N . ARG A 1 89 ? 13.494 -12.677 -31.803 1.00 90.38 89 ARG A N 1
ATOM 717 C CA . ARG A 1 89 ? 12.661 -11.485 -31.991 1.00 90.38 89 ARG A CA 1
ATOM 718 C C . ARG A 1 89 ? 11.333 -11.659 -31.291 1.00 90.38 89 ARG A C 1
ATOM 720 O O . ARG A 1 89 ? 10.652 -12.657 -31.508 1.00 90.38 89 ARG A O 1
ATOM 727 N N . ILE A 1 90 ? 10.935 -10.649 -30.521 1.00 91.12 90 ILE A N 1
ATOM 728 C CA . ILE A 1 90 ? 9.556 -10.543 -30.046 1.00 91.12 90 ILE A CA 1
ATOM 729 C C . ILE A 1 90 ? 8.675 -10.293 -31.272 1.00 91.12 90 ILE A C 1
ATOM 731 O O . ILE A 1 90 ? 8.818 -9.271 -31.941 1.00 91.12 90 ILE A O 1
ATOM 735 N N . THR A 1 91 ? 7.795 -11.238 -31.585 1.00 95.00 91 THR A N 1
ATOM 736 C CA . THR A 1 91 ? 6.883 -11.154 -32.740 1.00 95.00 91 THR A CA 1
ATOM 737 C C . THR A 1 91 ? 5.458 -10.838 -32.348 1.00 95.00 91 THR A C 1
ATOM 739 O O . THR A 1 91 ? 4.723 -10.268 -33.151 1.00 95.00 91 THR A O 1
ATOM 742 N N . ALA A 1 92 ? 5.076 -11.165 -31.118 1.00 93.44 92 ALA A N 1
ATOM 743 C CA . ALA A 1 92 ? 3.796 -10.773 -30.568 1.00 93.44 92 ALA A CA 1
ATOM 744 C C . ALA A 1 92 ? 3.891 -10.577 -29.056 1.00 93.44 92 ALA A C 1
ATOM 746 O O . ALA A 1 92 ? 4.638 -11.267 -28.362 1.00 93.44 92 ALA A O 1
ATOM 747 N N . ILE A 1 93 ? 3.086 -9.638 -28.575 1.00 92.62 93 ILE A N 1
ATOM 748 C CA . ILE A 1 93 ? 2.673 -9.534 -27.180 1.00 92.62 93 ILE A CA 1
ATOM 749 C C . ILE A 1 93 ? 1.175 -9.809 -27.215 1.00 92.62 93 ILE A C 1
ATOM 751 O O . ILE A 1 93 ? 0.460 -9.141 -27.967 1.00 92.62 93 ILE A O 1
ATOM 755 N N . ILE A 1 94 ? 0.727 -10.826 -26.491 1.00 94.19 94 ILE A N 1
ATOM 756 C CA . ILE A 1 94 ? -0.678 -11.244 -26.448 1.00 94.19 94 ILE A CA 1
ATOM 757 C C . ILE A 1 94 ? -1.312 -10.835 -25.117 1.00 94.19 94 ILE A C 1
ATOM 759 O O . ILE A 1 94 ? -0.645 -10.245 -24.275 1.00 94.19 94 ILE A O 1
ATOM 763 N N . ASP A 1 95 ? -2.600 -11.139 -24.971 1.00 91.75 95 ASP A N 1
ATOM 764 C CA . ASP A 1 95 ? -3.348 -10.959 -23.725 1.00 91.75 95 ASP A CA 1
ATOM 765 C C . ASP A 1 95 ? -3.474 -9.497 -23.251 1.00 91.75 95 ASP A C 1
ATOM 767 O O . ASP A 1 95 ? -3.109 -9.101 -22.149 1.00 91.75 95 ASP A O 1
ATOM 771 N N . TRP A 1 96 ? -3.993 -8.650 -24.143 1.00 92.62 96 TRP A N 1
ATOM 772 C CA . TRP A 1 96 ? -4.178 -7.213 -23.898 1.00 92.62 96 TRP A CA 1
ATOM 773 C C . TRP A 1 96 ? -5.475 -6.876 -23.142 1.00 92.62 96 TRP A C 1
ATOM 775 O O . TRP A 1 96 ? -5.859 -5.706 -23.083 1.00 92.62 96 TRP A O 1
ATOM 785 N N . GLU A 1 97 ? -6.192 -7.858 -22.588 1.00 91.50 97 GLU A N 1
ATOM 786 C CA . GLU A 1 97 ? -7.507 -7.630 -21.966 1.00 91.50 97 GLU A CA 1
ATOM 787 C C . GLU A 1 97 ? -7.444 -6.777 -20.689 1.00 91.50 97 GLU A C 1
ATOM 789 O O . GLU A 1 97 ? -8.410 -6.088 -20.361 1.00 91.50 97 GLU A O 1
ATOM 794 N N . PHE A 1 98 ? -6.279 -6.735 -20.034 1.00 85.62 98 PHE A N 1
ATOM 795 C CA . PHE A 1 98 ? -5.993 -5.868 -18.885 1.00 85.62 98 PHE A CA 1
ATOM 796 C C . PHE A 1 98 ? -5.185 -4.618 -19.242 1.00 85.62 98 PHE A C 1
ATOM 798 O O . PHE A 1 98 ? -4.678 -3.931 -1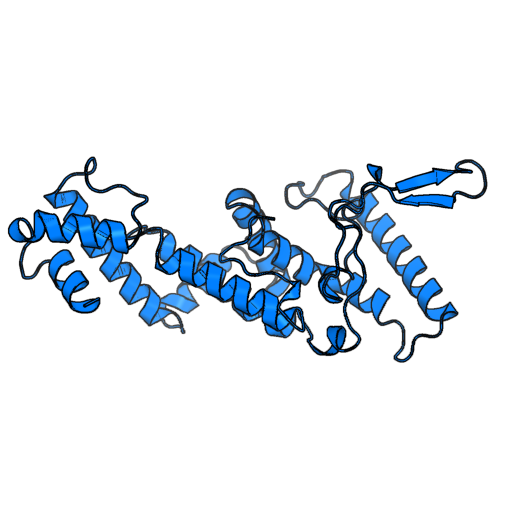8.352 1.00 85.62 98 PHE A O 1
ATOM 805 N N . SER A 1 99 ? -5.059 -4.308 -20.533 1.00 90.31 99 SER A N 1
ATOM 806 C CA . SER A 1 99 ? -4.281 -3.155 -20.966 1.00 90.31 99 SER A CA 1
ATOM 807 C C . SER A 1 99 ? -4.933 -1.829 -20.591 1.00 90.31 99 SER A C 1
ATOM 809 O O . SER A 1 99 ? -6.155 -1.687 -20.508 1.00 90.31 99 SER A O 1
ATOM 811 N N . GLY A 1 100 ? -4.095 -0.824 -20.369 1.00 89.06 100 GLY A N 1
ATOM 812 C CA . GLY A 1 100 ? -4.550 0.494 -19.965 1.00 89.06 100 GLY A CA 1
ATOM 813 C C . GLY A 1 100 ? -3.429 1.515 -19.928 1.00 89.06 100 GLY A C 1
ATOM 814 O O . GLY A 1 100 ? -2.250 1.195 -20.065 1.00 89.06 100 GLY A O 1
ATOM 815 N N . ALA A 1 101 ? -3.816 2.771 -19.754 1.00 89.94 101 ALA A N 1
ATOM 816 C CA . ALA A 1 101 ? -2.873 3.824 -19.429 1.00 89.94 101 ALA A CA 1
ATOM 817 C C . ALA A 1 101 ? -2.433 3.669 -17.966 1.00 89.94 101 ALA A C 1
ATOM 819 O O . ALA A 1 101 ? -3.284 3.529 -17.086 1.00 89.94 101 ALA A O 1
ATOM 820 N N . ASP A 1 102 ? -1.128 3.705 -17.712 1.00 90.00 102 ASP A N 1
ATOM 821 C CA . ASP A 1 102 ? -0.557 3.586 -16.369 1.00 90.00 102 ASP A CA 1
ATOM 822 C C . ASP A 1 102 ? 0.403 4.743 -16.090 1.00 90.00 102 ASP A C 1
ATOM 824 O O . ASP A 1 102 ? 0.947 5.352 -17.009 1.00 90.00 102 ASP A O 1
ATOM 828 N N . PHE A 1 103 ? 0.618 5.065 -14.820 1.00 92.94 103 PHE A N 1
ATOM 829 C CA . PHE A 1 103 ? 1.536 6.132 -14.441 1.00 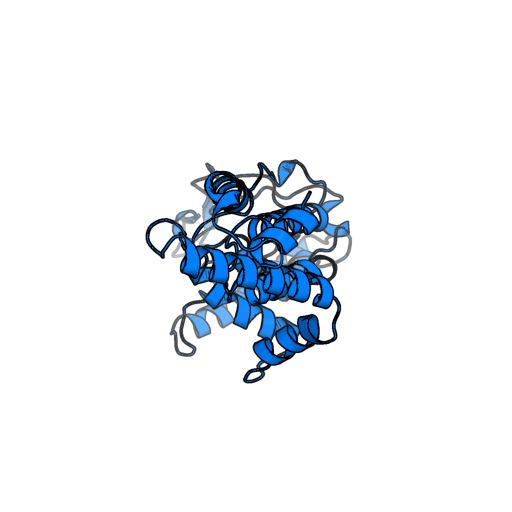92.94 103 PHE A CA 1
ATOM 830 C C . PHE A 1 103 ? 2.975 5.780 -14.817 1.00 92.94 103 PHE A C 1
ATOM 832 O O . PHE A 1 103 ? 3.386 4.620 -14.727 1.00 92.94 103 PHE A O 1
ATOM 839 N N . VAL A 1 104 ? 3.785 6.783 -15.161 1.00 92.19 104 VAL A N 1
ATOM 840 C CA . VAL A 1 104 ? 5.166 6.567 -15.623 1.00 92.19 104 VAL A CA 1
ATOM 841 C C . VAL A 1 104 ? 5.996 5.807 -14.587 1.00 92.19 104 VAL A C 1
ATOM 843 O O . VAL A 1 104 ? 6.748 4.907 -14.944 1.00 92.19 104 VAL A O 1
ATOM 846 N N . THR A 1 105 ? 5.822 6.100 -13.298 1.00 89.56 105 THR A N 1
ATOM 847 C CA . THR A 1 105 ? 6.511 5.404 -12.196 1.00 89.56 105 THR A CA 1
ATOM 848 C C . THR A 1 105 ? 6.059 3.958 -11.995 1.00 89.56 105 THR A C 1
ATOM 850 O O . THR A 1 105 ? 6.839 3.131 -11.532 1.00 89.56 105 THR A O 1
ATOM 853 N N . SER A 1 106 ? 4.797 3.647 -12.301 1.00 87.75 106 SER A N 1
ATOM 854 C CA . SER A 1 106 ? 4.277 2.274 -12.248 1.00 87.75 106 SER A CA 1
ATOM 855 C C . SER A 1 106 ? 4.782 1.461 -13.434 1.00 87.75 106 SER A C 1
ATOM 857 O O . SER A 1 106 ? 5.180 0.314 -13.279 1.00 87.75 106 SER A O 1
ATOM 859 N N . PHE A 1 107 ? 4.824 2.089 -14.609 1.00 89.56 107 PHE A N 1
ATOM 860 C CA . PHE A 1 107 ? 5.328 1.488 -15.835 1.00 89.56 107 PHE A CA 1
ATOM 861 C C . PHE A 1 107 ? 6.845 1.260 -15.797 1.00 89.56 107 PHE A C 1
ATOM 863 O O . PHE A 1 107 ? 7.335 0.235 -16.265 1.00 89.56 107 PHE A O 1
ATOM 870 N N . ALA A 1 108 ? 7.605 2.208 -15.246 1.00 91.06 108 ALA A N 1
ATOM 871 C CA . ALA A 1 108 ? 9.064 2.170 -15.193 1.00 91.06 108 ALA A CA 1
ATOM 872 C C . ALA A 1 108 ? 9.586 1.264 -14.063 1.00 91.06 108 ALA A C 1
ATOM 874 O O . ALA A 1 108 ? 10.362 1.695 -13.212 1.00 91.06 108 ALA A O 1
ATOM 875 N N . GLN A 1 109 ? 9.168 0.000 -14.072 1.00 91.38 109 GLN A N 1
ATOM 876 C CA . GLN A 1 109 ? 9.636 -1.055 -13.176 1.00 91.38 109 GLN A CA 1
ATOM 877 C C . GLN A 1 109 ? 10.253 -2.199 -13.981 1.00 91.38 109 GLN A C 1
ATOM 879 O O . GLN A 1 109 ? 10.059 -2.316 -15.193 1.00 91.38 109 GLN A O 1
ATOM 884 N N . TYR A 1 110 ? 11.013 -3.062 -13.310 1.00 91.75 110 TYR A N 1
ATOM 885 C CA . TYR A 1 110 ? 11.483 -4.289 -13.943 1.00 91.75 110 TYR A CA 1
ATOM 886 C C . TYR A 1 110 ? 10.306 -5.218 -14.284 1.00 91.75 110 TYR A C 1
ATOM 888 O O . TYR A 1 110 ? 9.376 -5.342 -13.483 1.00 91.75 110 TYR A O 1
ATOM 896 N N . PRO A 1 111 ? 10.363 -5.945 -15.414 1.00 87.69 111 PRO A N 1
ATOM 897 C CA . PRO A 1 111 ? 9.417 -7.019 -15.690 1.00 87.69 111 PRO A CA 1
ATOM 898 C C . PRO A 1 111 ? 9.398 -8.057 -14.560 1.00 87.69 111 PRO A C 1
ATOM 900 O O . PRO A 1 111 ? 10.452 -8.488 -14.090 1.00 87.69 111 PRO A O 1
ATOM 903 N N . PHE A 1 112 ? 8.211 -8.523 -14.157 1.00 84.12 112 PHE A N 1
ATOM 904 C CA . PHE A 1 112 ? 8.060 -9.394 -12.982 1.00 84.12 112 PHE A CA 1
ATOM 905 C C . PHE A 1 112 ? 8.908 -10.678 -13.030 1.00 84.12 112 PHE A C 1
ATOM 907 O O . PHE A 1 112 ? 9.347 -11.168 -11.995 1.00 84.12 112 PHE A O 1
ATOM 914 N N . PHE A 1 113 ? 9.197 -11.213 -14.221 1.00 85.81 113 PHE A N 1
ATOM 915 C CA . PHE A 1 113 ? 9.972 -12.451 -14.399 1.00 85.81 113 PHE A CA 1
ATOM 916 C C . PHE A 1 113 ? 11.493 -12.304 -14.192 1.00 85.81 113 PHE A C 1
ATOM 918 O O . PHE A 1 113 ? 12.218 -13.302 -14.320 1.00 85.81 113 PHE A O 1
ATOM 925 N N . ILE A 1 114 ? 11.973 -11.088 -13.904 1.00 90.38 114 ILE A N 1
ATOM 926 C CA . ILE A 1 114 ? 13.353 -10.802 -13.479 1.00 90.38 114 ILE A CA 1
ATOM 927 C C . ILE A 1 114 ? 13.410 -10.119 -12.103 1.00 90.38 114 ILE A C 1
ATOM 929 O O . ILE A 1 114 ? 14.445 -9.574 -11.732 1.00 90.38 114 ILE A O 1
ATOM 933 N N . VAL A 1 115 ? 12.315 -10.133 -11.335 1.00 89.25 115 VAL A N 1
ATOM 934 C CA . VAL A 1 115 ? 12.242 -9.593 -9.967 1.00 89.25 115 VAL A CA 1
ATOM 935 C C . VAL A 1 115 ? 12.089 -10.739 -8.973 1.00 89.25 115 VAL A C 1
ATOM 937 O O . VAL A 1 115 ? 11.478 -11.767 -9.271 1.00 89.25 115 VAL A O 1
ATOM 940 N N . ASP A 1 116 ? 12.684 -10.590 -7.791 1.00 89.00 116 ASP A N 1
ATOM 941 C CA . ASP A 1 116 ? 12.533 -11.567 -6.717 1.00 89.00 116 ASP A CA 1
ATOM 942 C C . ASP A 1 116 ? 11.103 -11.545 -6.183 1.00 89.00 116 ASP A C 1
ATOM 944 O O . ASP A 1 116 ? 10.587 -10.497 -5.794 1.00 89.00 116 ASP A O 1
ATOM 948 N N . HIS A 1 117 ? 10.470 -12.714 -6.110 1.00 85.38 117 HIS A N 1
ATOM 949 C CA . HIS A 1 117 ? 9.175 -12.808 -5.454 1.00 85.38 117 HIS A CA 1
ATOM 950 C C . HIS A 1 117 ? 9.345 -12.551 -3.943 1.00 85.38 117 HIS A C 1
ATOM 952 O O . HIS A 1 117 ? 10.232 -13.156 -3.330 1.00 85.38 117 HIS A O 1
ATOM 958 N N . PRO A 1 118 ? 8.484 -11.741 -3.296 1.00 81.56 118 PRO A N 1
ATOM 959 C CA . PRO A 1 118 ? 8.646 -11.374 -1.884 1.00 81.56 118 PRO A CA 1
ATOM 960 C C . PRO A 1 118 ? 8.700 -12.554 -0.901 1.00 81.56 118 PRO A C 1
ATOM 962 O O . PRO A 1 118 ? 9.309 -12.453 0.158 1.00 81.56 118 PRO A O 1
ATOM 965 N N . PHE A 1 119 ? 8.099 -13.689 -1.264 1.00 82.88 119 PHE A N 1
ATOM 966 C CA . PHE A 1 119 ? 8.076 -14.917 -0.452 1.00 82.88 119 PHE A CA 1
ATOM 967 C C . PHE A 1 119 ? 9.298 -15.817 -0.642 1.00 82.88 119 PHE A C 1
ATOM 969 O O . PHE A 1 119 ? 9.412 -16.860 0.004 1.00 82.88 119 PHE A O 1
ATOM 976 N N . TRP A 1 120 ? 10.200 -15.480 -1.560 1.00 87.88 120 TRP A N 1
ATOM 977 C CA . TRP A 1 120 ? 11.391 -16.287 -1.765 1.00 87.88 120 TRP A CA 1
ATOM 978 C C . TRP A 1 120 ? 12.348 -16.137 -0.587 1.00 87.88 120 TRP A C 1
ATOM 980 O O . TRP A 1 120 ? 12.741 -15.029 -0.221 1.00 87.88 120 TRP A O 1
ATOM 990 N N . GLY A 1 121 ? 12.801 -17.266 -0.041 1.00 84.50 121 GLY A N 1
ATOM 991 C CA . GLY A 1 121 ? 13.912 -17.284 0.910 1.00 84.50 121 GLY A CA 1
ATOM 992 C C . GLY A 1 121 ? 15.199 -16.721 0.295 1.00 84.50 121 GLY A C 1
ATOM 993 O O . GLY A 1 121 ? 15.325 -16.635 -0.929 1.00 84.50 121 GLY A O 1
ATOM 994 N N . LYS A 1 122 ? 16.165 -16.342 1.143 1.00 83.00 122 LYS A N 1
ATOM 995 C CA . LYS A 1 122 ? 17.451 -15.753 0.715 1.00 83.00 122 LYS A CA 1
ATOM 996 C C . LYS A 1 122 ? 18.238 -16.658 -0.245 1.00 83.00 122 LYS A C 1
ATOM 998 O O . LYS A 1 122 ? 18.887 -16.143 -1.145 1.00 83.00 122 LYS A O 1
ATOM 1003 N N . ASP A 1 123 ? 18.087 -17.974 -0.118 1.00 88.56 123 ASP A N 1
ATOM 1004 C CA . ASP A 1 123 ? 18.826 -18.967 -0.910 1.00 88.56 123 ASP A CA 1
ATOM 1005 C C . ASP A 1 123 ? 18.076 -19.428 -2.174 1.00 88.56 123 ASP A C 1
ATOM 1007 O O . ASP A 1 123 ? 18.405 -20.455 -2.767 1.00 88.56 123 ASP A O 1
ATOM 1011 N N . HIS A 1 124 ? 17.020 -18.714 -2.587 1.00 91.75 124 HIS A N 1
ATOM 1012 C CA . HIS A 1 124 ? 16.241 -19.121 -3.753 1.00 91.75 124 HIS A CA 1
ATOM 1013 C C . HIS A 1 124 ? 17.099 -19.044 -5.036 1.00 91.75 124 HIS A C 1
ATOM 1015 O O . HIS A 1 124 ? 17.626 -17.974 -5.354 1.00 91.75 124 HIS A O 1
ATOM 1021 N N . PRO A 1 125 ? 17.208 -20.130 -5.826 1.00 89.56 125 PRO A N 1
ATOM 1022 C CA . PRO A 1 125 ? 18.193 -20.244 -6.909 1.00 89.56 125 PRO A CA 1
ATOM 1023 C C . PRO A 1 125 ? 17.984 -19.238 -8.049 1.00 89.56 125 PRO A C 1
ATOM 1025 O O . PRO A 1 125 ? 18.911 -18.942 -8.801 1.00 89.56 125 PRO A O 1
ATOM 1028 N N . LEU A 1 126 ? 16.774 -18.685 -8.186 1.00 91.75 126 LEU A N 1
ATOM 1029 C CA . LEU A 1 126 ? 16.484 -17.670 -9.201 1.00 91.75 126 LEU A CA 1
ATOM 1030 C C . LEU A 1 126 ? 16.965 -16.262 -8.827 1.00 91.75 126 LEU A C 1
ATOM 1032 O O . LEU A 1 126 ? 17.011 -15.416 -9.712 1.00 91.75 126 LEU A O 1
ATOM 1036 N N . ARG A 1 127 ? 17.371 -16.000 -7.577 1.00 91.31 127 ARG A N 1
ATOM 1037 C CA . ARG A 1 127 ? 17.840 -14.666 -7.156 1.00 91.31 127 ARG A CA 1
ATOM 1038 C C . ARG A 1 127 ? 19.114 -14.252 -7.885 1.00 91.31 127 ARG A C 1
ATOM 1040 O O . ARG A 1 127 ? 19.193 -13.160 -8.436 1.00 91.31 127 ARG A O 1
ATOM 1047 N N . GLU A 1 128 ? 20.094 -15.152 -7.978 1.00 91.94 128 GLU A N 1
ATOM 1048 C CA . GLU A 1 128 ? 21.330 -14.879 -8.725 1.00 91.94 128 GLU A CA 1
ATOM 1049 C C . GLU A 1 128 ? 21.067 -14.649 -10.216 1.00 91.94 128 GLU A C 1
ATOM 1051 O O . GLU A 1 128 ? 21.710 -13.808 -10.844 1.00 91.94 128 GLU A O 1
ATOM 1056 N N . ARG A 1 129 ? 20.117 -15.398 -10.789 1.00 93.81 129 ARG A N 1
ATOM 1057 C CA . ARG A 1 129 ? 19.665 -15.191 -12.167 1.00 93.81 129 ARG A CA 1
ATOM 1058 C C . ARG A 1 129 ? 19.034 -13.806 -12.311 1.00 93.81 129 ARG A C 1
ATOM 1060 O O . ARG A 1 129 ? 19.455 -13.067 -13.187 1.00 93.81 129 ARG A O 1
ATOM 1067 N N . ASN A 1 130 ? 18.094 -13.439 -11.443 1.00 93.44 130 ASN A N 1
ATOM 1068 C CA . ASN A 1 130 ? 17.423 -12.142 -11.482 1.00 93.44 130 ASN A CA 1
ATOM 1069 C C . ASN A 1 130 ? 18.405 -10.972 -11.371 1.00 93.44 130 ASN A C 1
ATOM 1071 O O . ASN A 1 130 ? 18.282 -10.017 -12.126 1.00 93.44 130 ASN A O 1
ATOM 1075 N N . ILE A 1 131 ? 19.420 -11.062 -10.505 1.00 92.31 131 ILE A N 1
ATOM 1076 C CA . ILE A 1 131 ? 20.475 -10.039 -10.403 1.00 92.31 131 ILE A CA 1
ATOM 1077 C C . ILE A 1 131 ? 21.205 -9.867 -11.742 1.00 92.31 131 ILE A C 1
ATOM 1079 O O . ILE A 1 131 ? 21.396 -8.740 -12.199 1.00 92.31 131 ILE A O 1
ATOM 1083 N N . ARG A 1 132 ? 21.600 -10.973 -12.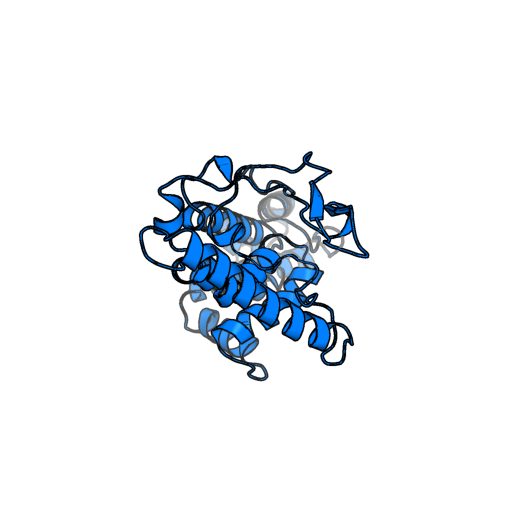387 1.00 95.00 132 ARG A N 1
ATOM 1084 C CA . ARG A 1 132 ? 22.258 -10.926 -13.703 1.00 95.00 132 ARG A CA 1
ATOM 1085 C C . ARG A 1 132 ? 21.326 -10.370 -14.778 1.00 95.00 132 ARG A C 1
ATOM 1087 O O . ARG A 1 132 ? 21.729 -9.482 -15.521 1.00 95.00 132 ARG A O 1
ATOM 1094 N N . ASP A 1 133 ? 20.086 -10.845 -14.821 1.00 94.31 133 ASP A N 1
ATOM 1095 C CA . ASP A 1 133 ? 19.101 -10.432 -15.818 1.00 94.31 133 ASP A CA 1
ATOM 1096 C C . ASP A 1 133 ? 18.733 -8.945 -15.661 1.00 94.31 133 ASP A C 1
ATOM 1098 O O . ASP A 1 133 ? 18.631 -8.239 -16.661 1.00 94.31 133 ASP A O 1
ATOM 1102 N N . GLN A 1 134 ? 18.605 -8.431 -14.431 1.00 94.19 134 GLN A N 1
ATOM 1103 C CA . GLN A 1 134 ? 18.406 -7.000 -14.163 1.00 94.19 134 GLN A CA 1
ATOM 1104 C C . GLN A 1 134 ? 19.611 -6.164 -14.601 1.00 94.19 134 GLN A C 1
ATOM 1106 O O . GLN A 1 134 ? 19.428 -5.090 -15.174 1.00 94.19 134 GLN A O 1
ATOM 1111 N N . ALA A 1 135 ? 20.839 -6.642 -14.372 1.00 94.38 135 ALA A N 1
ATOM 1112 C CA . ALA A 1 135 ? 22.044 -5.956 -14.836 1.00 94.38 135 ALA A CA 1
ATOM 1113 C C . ALA A 1 135 ? 22.064 -5.843 -16.369 1.00 94.38 135 ALA A C 1
ATOM 1115 O O . ALA A 1 135 ? 22.204 -4.741 -16.898 1.00 94.38 135 ALA A O 1
ATOM 1116 N N . THR A 1 136 ? 21.816 -6.948 -17.078 1.00 94.62 136 THR A N 1
ATOM 1117 C CA . THR A 1 136 ? 21.697 -6.947 -18.543 1.00 94.62 136 THR A CA 1
ATOM 1118 C C . THR A 1 136 ? 20.544 -6.063 -19.019 1.00 94.62 136 THR A C 1
ATOM 1120 O O . THR A 1 136 ? 20.705 -5.291 -19.961 1.00 94.62 136 THR A O 1
ATOM 1123 N N . PHE A 1 137 ? 19.387 -6.115 -18.358 1.00 93.31 137 PHE A N 1
ATOM 1124 C CA . PHE A 1 137 ? 18.242 -5.272 -18.695 1.00 93.31 137 PHE A CA 1
ATOM 1125 C C . PHE A 1 137 ? 18.582 -3.778 -18.580 1.00 93.31 137 PHE A C 1
ATOM 1127 O O . PHE A 1 137 ? 18.282 -3.006 -19.490 1.00 93.31 137 PHE A O 1
ATOM 1134 N N . ASN A 1 138 ? 19.269 -3.372 -17.509 1.00 93.12 138 ASN A N 1
ATOM 1135 C CA . ASN A 1 138 ? 19.715 -1.992 -17.323 1.00 93.12 138 ASN A CA 1
ATOM 1136 C C . ASN A 1 138 ? 20.666 -1.526 -18.430 1.00 93.12 138 ASN A C 1
ATOM 1138 O O . ASN A 1 138 ? 20.514 -0.410 -18.927 1.00 93.12 138 ASN A O 1
ATOM 1142 N N . GLU A 1 139 ? 21.622 -2.368 -18.830 1.00 93.19 139 GLU A N 1
ATOM 1143 C CA . GLU A 1 139 ? 22.544 -2.069 -19.931 1.00 93.19 139 GLU A CA 1
ATOM 1144 C C . GLU A 1 139 ? 21.787 -1.849 -21.247 1.00 93.19 139 GLU A C 1
ATOM 1146 O O . GLU A 1 139 ? 21.986 -0.828 -21.909 1.00 93.19 139 GLU A O 1
ATOM 1151 N N . LEU A 1 140 ? 20.860 -2.754 -21.579 1.00 92.50 140 LEU A N 1
ATOM 1152 C CA . LEU A 1 140 ? 20.073 -2.696 -22.813 1.00 92.50 140 LEU A CA 1
ATOM 1153 C C . LEU A 1 140 ? 19.158 -1.466 -22.872 1.00 92.50 140 LEU A C 1
ATOM 1155 O O . LEU A 1 140 ? 19.088 -0.801 -23.909 1.00 92.50 140 LEU A O 1
ATOM 1159 N N . ILE A 1 141 ? 18.466 -1.132 -21.776 1.00 91.31 141 ILE A N 1
ATOM 1160 C CA . ILE A 1 141 ? 17.607 0.061 -21.723 1.00 91.31 141 ILE A CA 1
ATOM 1161 C C . ILE A 1 141 ? 18.445 1.333 -21.853 1.00 91.31 141 ILE A C 1
ATOM 1163 O O . ILE A 1 141 ? 18.092 2.218 -22.633 1.00 91.31 141 ILE A O 1
ATOM 1167 N N . LEU A 1 142 ? 19.577 1.415 -21.149 1.00 90.75 142 LEU A N 1
ATOM 1168 C CA . LEU A 1 142 ? 20.462 2.575 -21.218 1.00 90.75 142 LEU A CA 1
ATOM 1169 C C . LEU A 1 142 ? 21.043 2.773 -22.626 1.00 90.75 142 LEU A C 1
ATOM 1171 O O . LEU A 1 142 ? 21.133 3.905 -23.105 1.00 90.75 142 LEU A O 1
ATOM 1175 N N . GLU A 1 143 ? 21.437 1.695 -23.304 1.00 90.62 143 GLU A N 1
ATOM 1176 C CA . GLU A 1 143 ? 21.910 1.755 -24.688 1.00 90.62 143 GLU A CA 1
ATOM 1177 C C . GLU A 1 143 ? 20.801 2.214 -25.643 1.00 90.62 143 GLU A C 1
ATOM 1179 O O . GLU A 1 143 ? 21.013 3.131 -26.443 1.00 90.62 143 GLU A O 1
ATOM 1184 N N . ALA A 1 144 ? 19.594 1.659 -25.506 1.00 88.44 144 ALA A N 1
ATOM 1185 C CA . ALA A 1 144 ? 18.441 2.064 -26.301 1.00 88.44 144 ALA A CA 1
ATOM 1186 C C . ALA A 1 144 ? 18.086 3.548 -26.102 1.00 88.44 144 ALA A C 1
ATOM 1188 O O . ALA A 1 144 ? 17.798 4.250 -27.077 1.00 88.44 144 ALA A O 1
ATOM 1189 N N . GLU A 1 145 ? 18.145 4.053 -24.866 1.00 88.56 145 GLU A N 1
ATOM 1190 C CA . GLU A 1 145 ? 17.962 5.477 -24.578 1.00 88.56 145 GLU A CA 1
ATOM 1191 C C . GLU A 1 145 ? 19.061 6.326 -25.222 1.00 88.56 145 GLU A C 1
ATOM 1193 O O . GLU A 1 145 ? 18.755 7.309 -25.892 1.00 88.56 145 GLU A O 1
ATOM 1198 N N . ARG A 1 146 ? 20.337 5.939 -25.118 1.00 86.25 146 ARG A N 1
ATOM 1199 C CA . ARG A 1 146 ? 21.444 6.686 -25.746 1.00 86.25 146 ARG A CA 1
ATOM 1200 C C . ARG A 1 146 ? 21.280 6.823 -27.258 1.00 86.25 146 ARG A C 1
ATOM 1202 O O . ARG A 1 146 ? 21.543 7.898 -27.789 1.00 86.25 146 ARG A O 1
ATOM 1209 N N . ILE A 1 147 ? 20.813 5.776 -27.936 1.00 85.69 147 ILE A N 1
ATOM 1210 C CA . ILE A 1 147 ? 20.557 5.801 -29.385 1.00 85.69 147 ILE A CA 1
ATOM 1211 C C . ILE A 1 147 ? 19.408 6.759 -29.721 1.00 85.69 147 ILE A C 1
ATOM 1213 O O . ILE A 1 147 ? 19.485 7.519 -30.686 1.00 85.69 147 ILE A O 1
ATOM 1217 N N . ARG A 1 148 ? 18.335 6.749 -28.922 1.00 81.50 148 ARG A N 1
ATOM 1218 C CA . ARG A 1 148 ? 17.134 7.563 -29.171 1.00 81.50 148 ARG A CA 1
ATOM 1219 C C . ARG A 1 148 ? 17.287 9.037 -28.785 1.00 81.50 148 ARG A C 1
ATOM 1221 O O . ARG A 1 148 ? 16.442 9.834 -29.174 1.00 81.50 148 ARG A O 1
ATOM 1228 N N . THR A 1 149 ? 18.364 9.403 -28.085 1.00 66.00 149 THR A N 1
ATOM 1229 C CA . THR A 1 149 ? 18.681 10.780 -27.656 1.00 66.00 149 THR A CA 1
ATOM 1230 C C . THR A 1 149 ? 17.494 11.479 -26.957 1.00 66.00 149 THR A C 1
ATOM 1232 O O . THR A 1 149 ? 17.016 12.512 -27.432 1.00 66.00 149 THR A O 1
ATOM 1235 N N . PRO A 1 150 ? 16.965 10.923 -25.850 1.00 64.69 150 PRO A N 1
ATOM 1236 C CA . PRO A 1 150 ? 15.813 11.479 -25.153 1.00 64.69 150 PRO A CA 1
ATOM 1237 C C . PRO A 1 150 ? 16.090 12.904 -24.671 1.00 64.69 150 PRO A C 1
ATOM 1239 O O . PRO A 1 150 ? 17.168 13.220 -24.153 1.00 64.69 150 PRO A O 1
ATOM 1242 N N . VAL A 1 151 ? 15.086 13.769 -24.820 1.00 62.16 151 VAL A N 1
ATOM 1243 C CA . VAL A 1 151 ? 15.092 15.116 -24.245 1.00 62.16 151 VAL A CA 1
ATOM 1244 C C . VAL A 1 151 ? 15.181 14.966 -22.724 1.00 62.16 151 VAL A C 1
ATOM 1246 O O . VAL A 1 151 ? 14.240 14.494 -22.100 1.00 62.16 151 VAL A O 1
ATOM 1249 N N . GLY A 1 152 ? 16.322 15.331 -22.133 1.00 66.56 152 GLY A N 1
ATOM 1250 C CA . GLY A 1 152 ? 16.551 15.235 -20.682 1.00 66.56 152 GLY A CA 1
ATOM 1251 C C . GLY A 1 152 ? 17.477 14.102 -20.216 1.00 66.56 152 GLY A C 1
ATOM 1252 O O . GLY A 1 152 ? 17.733 14.000 -19.018 1.00 66.56 152 GLY A O 1
ATOM 1253 N N . GLY A 1 153 ? 18.046 13.302 -21.127 1.00 70.56 153 GLY A N 1
ATOM 1254 C CA . GLY A 1 153 ? 18.963 12.207 -20.777 1.00 70.56 153 GLY A CA 1
ATOM 1255 C C . GLY A 1 153 ? 18.245 10.888 -20.443 1.00 70.56 153 GLY A C 1
ATOM 1256 O O . GLY A 1 153 ? 17.050 10.771 -20.705 1.00 70.56 153 GLY A O 1
ATOM 1257 N N . PRO A 1 154 ? 18.960 9.872 -19.920 1.00 70.12 154 PRO A N 1
ATOM 1258 C CA . PRO A 1 154 ? 18.436 8.513 -19.749 1.00 70.12 154 PRO A CA 1
ATOM 1259 C C . PRO A 1 154 ? 17.491 8.413 -18.538 1.00 70.12 154 PRO A C 1
ATOM 1261 O O . PRO A 1 154 ? 17.858 7.957 -17.448 1.00 70.12 154 PRO A O 1
ATOM 1264 N N . GLN A 1 155 ? 16.283 8.944 -18.702 1.00 82.25 155 GLN A N 1
ATOM 1265 C CA . GLN A 1 155 ? 15.278 9.051 -17.653 1.00 82.25 155 GLN A CA 1
ATOM 1266 C C . GLN A 1 155 ? 14.679 7.680 -17.320 1.00 82.25 155 GLN A C 1
ATOM 1268 O O . GLN A 1 155 ? 14.535 7.358 -16.142 1.00 82.25 155 GLN A O 1
ATOM 1273 N N . LEU A 1 156 ? 14.395 6.838 -18.318 1.00 86.50 156 LEU A N 1
ATOM 1274 C CA . LEU A 1 156 ? 13.748 5.542 -18.119 1.00 86.50 156 LEU A CA 1
ATOM 1275 C C . LEU A 1 156 ? 14.674 4.544 -17.412 1.00 86.50 156 LEU A C 1
ATOM 1277 O O . LEU A 1 156 ? 14.251 3.928 -16.436 1.00 86.50 156 LEU A O 1
ATOM 1281 N N . SER A 1 157 ? 15.948 4.429 -17.810 1.00 89.00 157 SER A N 1
ATOM 1282 C CA . SER A 1 157 ? 16.910 3.543 -17.134 1.00 89.00 157 SER A CA 1
ATOM 1283 C C . SER A 1 157 ? 17.106 3.939 -15.671 1.00 89.00 157 SER A C 1
ATOM 1285 O O . SER A 1 157 ? 17.289 3.094 -14.791 1.00 89.00 157 SER A O 1
ATOM 1287 N N . ARG A 1 158 ? 17.053 5.248 -15.385 1.00 89.06 158 ARG A N 1
ATOM 1288 C CA . ARG A 1 158 ? 17.168 5.758 -14.018 1.00 89.06 158 ARG A CA 1
ATOM 1289 C C . ARG A 1 158 ? 15.917 5.450 -13.202 1.00 89.06 158 ARG A C 1
ATOM 1291 O O . ARG A 1 158 ? 16.050 5.088 -12.039 1.00 89.06 158 ARG A O 1
ATOM 1298 N N . LEU A 1 159 ? 14.728 5.582 -13.782 1.00 91.81 159 LEU A N 1
ATOM 1299 C CA . LEU A 1 159 ? 13.483 5.240 -13.095 1.00 91.81 159 LEU A CA 1
ATOM 1300 C C . LEU A 1 159 ? 13.429 3.745 -12.765 1.00 91.81 159 LEU A C 1
ATOM 1302 O O . LEU A 1 159 ? 13.219 3.390 -11.609 1.00 91.81 159 LEU A O 1
ATOM 1306 N N . ILE A 1 160 ? 13.742 2.886 -13.738 1.00 93.19 160 ILE A N 1
ATOM 1307 C CA . ILE A 1 160 ? 13.738 1.428 -13.561 1.00 93.19 160 ILE A CA 1
ATOM 1308 C C . ILE A 1 160 ? 14.733 0.994 -12.483 1.00 93.19 160 ILE A C 1
ATOM 1310 O O . ILE A 1 160 ? 14.368 0.250 -11.573 1.00 93.19 160 ILE A O 1
ATOM 1314 N N . SER A 1 161 ? 15.970 1.495 -12.520 1.00 89.75 161 SER A N 1
ATOM 1315 C CA . SER A 1 161 ? 16.985 1.110 -11.528 1.00 89.75 161 SER A CA 1
ATOM 1316 C C . SER A 1 161 ? 16.659 1.569 -10.100 1.00 89.75 161 SER A C 1
ATOM 1318 O O . SER A 1 161 ? 17.127 0.950 -9.148 1.00 89.75 161 SER A O 1
ATOM 1320 N N . ASN A 1 162 ? 15.812 2.592 -9.937 1.00 89.81 162 ASN A N 1
ATOM 1321 C CA . ASN A 1 162 ? 15.348 3.088 -8.635 1.00 89.81 162 ASN A CA 1
ATOM 1322 C C . ASN A 1 162 ? 13.911 2.648 -8.292 1.00 89.81 162 ASN A C 1
ATOM 1324 O O . ASN A 1 162 ? 13.315 3.154 -7.343 1.00 89.81 162 ASN A O 1
ATOM 1328 N N . SER A 1 163 ? 13.348 1.697 -9.039 1.00 93.12 163 SER A N 1
ATOM 1329 C CA . SER A 1 163 ? 11.933 1.329 -8.931 1.00 93.12 163 SER A CA 1
ATOM 1330 C C . SER A 1 163 ? 11.581 0.435 -7.738 1.00 93.12 163 SER A C 1
ATOM 1332 O O . SER A 1 163 ? 10.404 0.280 -7.425 1.00 93.12 163 SER A O 1
ATOM 1334 N N . TYR A 1 164 ? 12.568 -0.139 -7.041 1.00 92.25 164 TYR A N 1
ATOM 1335 C CA . TYR A 1 164 ? 12.322 -1.157 -6.011 1.00 92.25 164 TYR A CA 1
ATOM 1336 C C . TYR A 1 164 ? 11.416 -0.667 -4.869 1.00 92.25 164 TYR A C 1
ATOM 1338 O O . TYR A 1 164 ? 10.491 -1.373 -4.473 1.00 92.25 164 TYR A O 1
ATOM 1346 N N . GLY A 1 165 ? 11.616 0.563 -4.386 1.00 93.50 165 GLY A N 1
ATOM 1347 C CA . GLY A 1 165 ? 10.746 1.154 -3.365 1.00 93.50 165 GLY A CA 1
ATOM 1348 C C . GLY A 1 165 ? 9.303 1.340 -3.842 1.00 93.50 165 GLY A C 1
ATOM 1349 O O . GLY A 1 165 ? 8.369 1.072 -3.088 1.00 93.50 165 GLY A O 1
ATOM 1350 N N . ILE A 1 166 ? 9.113 1.726 -5.110 1.00 94.38 166 ILE A N 1
ATOM 1351 C CA . ILE A 1 166 ? 7.788 1.859 -5.733 1.00 94.38 166 ILE A CA 1
ATOM 1352 C C . ILE A 1 166 ? 7.132 0.481 -5.863 1.00 94.38 166 ILE A C 1
ATOM 1354 O O . ILE A 1 166 ? 5.975 0.331 -5.479 1.00 94.38 166 ILE A O 1
ATOM 1358 N N . TYR A 1 167 ? 7.868 -0.529 -6.335 1.00 91.69 167 TYR A N 1
ATOM 1359 C CA . TYR A 1 167 ? 7.382 -1.907 -6.428 1.00 91.69 167 TYR A CA 1
ATOM 1360 C C . TYR A 1 167 ? 6.880 -2.406 -5.067 1.00 91.69 167 TYR A C 1
ATOM 1362 O O . TYR A 1 167 ? 5.719 -2.795 -4.942 1.00 91.69 167 TYR A O 1
ATOM 1370 N N . LEU A 1 168 ? 7.714 -2.324 -4.023 1.00 92.88 168 LEU A N 1
ATOM 1371 C CA . LEU A 1 168 ? 7.343 -2.757 -2.674 1.00 92.88 168 LEU A CA 1
ATOM 1372 C C . LEU A 1 168 ? 6.130 -1.985 -2.139 1.00 92.88 168 LEU A C 1
ATOM 1374 O O . LEU A 1 168 ? 5.208 -2.595 -1.602 1.00 92.88 168 LEU A O 1
ATOM 1378 N N . PHE A 1 169 ? 6.098 -0.662 -2.325 1.00 94.75 169 PHE A N 1
ATOM 1379 C CA . PHE A 1 169 ? 4.952 0.170 -1.959 1.00 94.75 169 PHE A CA 1
ATOM 1380 C C . PHE A 1 169 ? 3.666 -0.324 -2.628 1.00 94.75 169 PHE A C 1
ATOM 1382 O O . PHE A 1 169 ? 2.657 -0.529 -1.954 1.00 94.75 169 PHE A O 1
ATOM 1389 N N . GLN A 1 170 ? 3.695 -0.543 -3.943 1.00 91.75 170 GLN A N 1
ATOM 1390 C CA . GLN A 1 170 ? 2.515 -0.957 -4.695 1.00 91.75 170 GLN A CA 1
ATOM 1391 C C . GLN A 1 170 ? 2.017 -2.320 -4.234 1.00 91.75 170 GLN A C 1
ATOM 1393 O O . GLN A 1 170 ? 0.823 -2.451 -3.978 1.00 91.75 170 GLN A O 1
ATOM 1398 N N . GLN A 1 171 ? 2.920 -3.287 -4.039 1.00 89.44 171 GLN A N 1
ATOM 1399 C CA . GLN A 1 171 ? 2.569 -4.605 -3.511 1.00 89.44 171 GLN A CA 1
ATOM 1400 C C . GLN A 1 171 ? 1.872 -4.483 -2.145 1.00 89.44 171 GLN A C 1
ATOM 1402 O O . GLN A 1 171 ? 0.745 -4.944 -2.006 1.00 89.44 171 GLN A O 1
ATOM 1407 N N . VAL A 1 172 ? 2.441 -3.748 -1.181 1.00 91.44 172 VAL A N 1
ATOM 1408 C CA . VAL A 1 172 ? 1.810 -3.532 0.141 1.00 91.44 172 VAL A CA 1
ATOM 1409 C C . VAL A 1 172 ? 0.422 -2.880 0.033 1.00 91.44 172 VAL A C 1
ATOM 1411 O O . VAL A 1 172 ? -0.479 -3.142 0.838 1.00 91.44 172 VAL A O 1
ATOM 1414 N N . MET A 1 173 ? 0.215 -2.001 -0.947 1.00 90.19 173 MET A N 1
ATOM 1415 C CA . MET A 1 173 ? -1.054 -1.295 -1.104 1.00 90.19 173 MET A CA 1
ATOM 1416 C C . MET A 1 173 ? -2.156 -2.147 -1.740 1.00 90.19 173 MET A C 1
ATOM 1418 O O . MET A 1 173 ? -3.315 -2.011 -1.327 1.00 90.19 173 MET A O 1
ATOM 1422 N N . VAL A 1 174 ? -1.822 -3.005 -2.708 1.00 84.25 174 VAL A N 1
ATOM 1423 C CA . VAL A 1 174 ? -2.810 -3.711 -3.546 1.00 84.25 174 VAL A CA 1
ATOM 1424 C C . VAL A 1 174 ? -3.062 -5.162 -3.148 1.00 84.25 174 VAL A C 1
ATOM 1426 O O . VAL A 1 174 ? -4.112 -5.694 -3.501 1.00 84.25 174 VAL A O 1
ATOM 1429 N N . THR A 1 175 ? -2.143 -5.811 -2.435 1.00 79.06 175 THR A N 1
ATOM 1430 C CA . THR A 1 175 ? -2.278 -7.232 -2.100 1.00 79.06 175 THR A CA 1
ATOM 1431 C C . THR A 1 175 ? -3.149 -7.472 -0.862 1.00 79.06 175 THR A C 1
ATOM 1433 O O . THR A 1 175 ? -3.492 -6.542 -0.126 1.00 79.06 175 THR A O 1
ATOM 1436 N N . ASP A 1 176 ? -3.505 -8.737 -0.622 1.00 78.44 176 ASP A N 1
ATOM 1437 C CA . ASP A 1 176 ? -4.175 -9.157 0.611 1.00 78.44 176 ASP A CA 1
ATOM 1438 C C . ASP A 1 176 ? -3.300 -8.949 1.864 1.00 78.44 176 ASP A C 1
ATOM 1440 O O . ASP A 1 176 ? -2.141 -8.529 1.783 1.00 78.44 176 ASP A O 1
ATOM 1444 N N . GLN A 1 177 ? -3.873 -9.233 3.037 1.00 76.94 177 GLN A N 1
ATOM 1445 C CA . GLN A 1 177 ? -3.190 -9.053 4.318 1.00 76.94 177 GLN A CA 1
ATOM 1446 C C . GLN A 1 177 ? -1.912 -9.897 4.427 1.00 76.94 177 GLN A C 1
ATOM 1448 O O . GLN A 1 177 ? -0.902 -9.397 4.902 1.00 76.94 177 GLN A O 1
ATOM 1453 N N . VAL A 1 178 ? -1.915 -11.141 3.941 1.00 77.31 178 VAL A N 1
ATOM 1454 C CA . VAL A 1 178 ? -0.775 -12.067 4.069 1.00 77.31 178 VAL A CA 1
ATOM 1455 C C . VAL A 1 178 ? 0.415 -11.581 3.245 1.00 77.31 178 VAL A C 1
ATOM 1457 O O . VAL A 1 178 ? 1.560 -11.552 3.708 1.00 77.31 178 VAL A O 1
ATOM 1460 N N . MET A 1 179 ? 0.143 -11.162 2.013 1.00 78.50 179 MET A N 1
ATOM 1461 C CA . MET A 1 179 ? 1.126 -10.533 1.140 1.00 78.50 179 MET A CA 1
ATOM 1462 C C . MET A 1 179 ? 1.600 -9.199 1.730 1.00 78.50 179 MET A C 1
ATOM 1464 O O . MET A 1 179 ? 2.803 -8.950 1.779 1.00 78.50 179 MET A O 1
ATOM 1468 N N . SER A 1 180 ? 0.688 -8.375 2.254 1.00 82.31 180 SER A N 1
ATOM 1469 C CA . SER A 1 180 ? 1.026 -7.099 2.896 1.00 82.31 180 SER A CA 1
ATOM 1470 C C . SER A 1 180 ? 1.960 -7.297 4.096 1.00 82.31 180 SER A C 1
ATOM 1472 O O . SER A 1 180 ? 2.964 -6.596 4.196 1.00 82.31 180 SER A O 1
ATOM 1474 N N . ASP A 1 181 ? 1.694 -8.282 4.956 1.00 85.44 181 ASP A N 1
ATOM 1475 C CA . ASP A 1 181 ? 2.516 -8.608 6.130 1.00 85.44 181 ASP A CA 1
ATOM 1476 C C . ASP A 1 181 ? 3.921 -9.089 5.742 1.00 85.44 181 ASP A C 1
ATOM 1478 O O . ASP A 1 181 ? 4.885 -8.868 6.474 1.00 85.44 181 ASP A O 1
ATOM 1482 N N . THR A 1 182 ? 4.055 -9.712 4.568 1.00 87.31 182 THR A N 1
ATOM 1483 C CA . THR A 1 182 ? 5.341 -10.192 4.043 1.00 87.31 182 THR A CA 1
ATOM 1484 C C . THR A 1 182 ? 6.149 -9.067 3.396 1.00 87.31 182 THR A C 1
ATOM 1486 O O . THR A 1 182 ? 7.364 -8.986 3.570 1.00 87.31 182 THR A O 1
ATOM 1489 N N . VAL A 1 183 ? 5.491 -8.179 2.647 1.00 91.00 183 VAL A N 1
ATOM 1490 C CA . VAL A 1 183 ? 6.166 -7.118 1.884 1.00 91.00 183 VAL A CA 1
ATOM 1491 C C . VAL A 1 183 ? 6.441 -5.882 2.745 1.00 91.00 183 VAL A C 1
ATOM 1493 O O . VAL A 1 183 ? 7.450 -5.208 2.537 1.00 91.00 183 VAL A O 1
ATOM 1496 N N . TYR A 1 184 ? 5.600 -5.582 3.739 1.00 92.69 184 TYR A N 1
ATOM 1497 C CA . TYR A 1 184 ? 5.770 -4.402 4.590 1.00 92.69 184 TYR A CA 1
ATOM 1498 C C . TYR A 1 184 ? 7.148 -4.341 5.275 1.00 92.69 184 TYR A C 1
ATOM 1500 O O . TYR A 1 184 ? 7.791 -3.292 5.182 1.00 92.69 184 TYR A O 1
ATOM 1508 N N . PRO A 1 185 ? 7.673 -5.423 5.888 1.00 92.12 185 PRO A N 1
ATOM 1509 C CA . PRO A 1 185 ? 9.023 -5.418 6.447 1.00 92.12 185 PRO A CA 1
ATOM 1510 C C . PRO A 1 185 ? 10.107 -5.126 5.405 1.00 92.12 185 PRO A C 1
ATOM 1512 O O . PRO A 1 185 ? 11.057 -4.410 5.709 1.00 92.12 185 PRO A O 1
ATOM 1515 N N . LEU A 1 186 ? 9.950 -5.611 4.166 1.00 92.19 186 LEU A N 1
ATOM 1516 C CA . LEU A 1 186 ? 10.885 -5.328 3.071 1.00 92.19 186 LEU A CA 1
ATOM 1517 C C . LEU A 1 186 ? 10.853 -3.846 2.678 1.00 92.19 186 LEU A C 1
ATOM 1519 O O . LEU A 1 186 ? 11.907 -3.244 2.482 1.00 92.19 186 LEU A O 1
ATOM 1523 N N . LEU A 1 187 ? 9.661 -3.241 2.593 1.00 94.25 187 LEU A N 1
ATOM 1524 C CA . LEU A 1 187 ? 9.502 -1.806 2.325 1.00 94.25 187 LEU A CA 1
ATOM 1525 C C . LEU A 1 187 ? 10.100 -0.965 3.451 1.00 94.25 187 LEU A C 1
ATOM 1527 O O . LEU A 1 187 ? 10.807 0.008 3.202 1.00 94.25 187 LEU A O 1
ATOM 1531 N N . PHE A 1 188 ? 9.841 -1.351 4.695 1.00 94.75 188 PHE A N 1
ATOM 1532 C CA . PHE A 1 188 ? 10.369 -0.658 5.858 1.00 94.75 188 PHE A CA 1
ATOM 1533 C C . PHE A 1 188 ? 11.901 -0.729 5.900 1.00 94.75 188 PHE A C 1
ATOM 1535 O O . PHE A 1 188 ? 12.556 0.300 6.063 1.00 94.75 188 PHE A O 1
ATOM 1542 N N . ALA A 1 189 ? 12.476 -1.910 5.655 1.00 93.31 189 ALA A N 1
ATOM 1543 C CA . ALA A 1 189 ? 13.920 -2.098 5.562 1.00 93.31 189 ALA A CA 1
ATOM 1544 C C . ALA A 1 189 ? 14.537 -1.367 4.361 1.00 93.31 189 ALA A C 1
ATOM 1546 O O . ALA A 1 189 ? 15.673 -0.911 4.439 1.00 93.31 189 ALA A O 1
ATOM 1547 N N . HIS A 1 190 ? 13.801 -1.190 3.262 1.00 92.94 190 HIS A N 1
ATOM 1548 C CA . HIS A 1 190 ? 14.255 -0.364 2.143 1.00 92.94 190 HIS A CA 1
ATOM 1549 C C . HIS A 1 190 ? 14.401 1.117 2.533 1.00 92.94 190 HIS A C 1
ATOM 1551 O O . HIS A 1 190 ? 15.330 1.779 2.078 1.00 92.94 190 HIS A O 1
ATOM 1557 N N . VAL A 1 191 ? 13.506 1.632 3.384 1.00 94.50 191 VAL A N 1
ATOM 1558 C CA . VAL A 1 191 ? 13.517 3.038 3.822 1.00 94.50 191 VAL A CA 1
ATOM 1559 C C . VAL A 1 191 ? 14.519 3.281 4.948 1.00 94.50 191 VAL A C 1
ATOM 1561 O O . VAL A 1 191 ? 15.256 4.264 4.910 1.00 94.50 191 VAL A O 1
ATOM 1564 N N . PHE A 1 192 ? 14.535 2.412 5.957 1.00 93.62 192 PHE A N 1
ATOM 1565 C CA . PHE A 1 192 ? 15.319 2.625 7.172 1.00 93.62 192 PHE A CA 1
ATOM 1566 C C . PHE A 1 192 ? 16.583 1.772 7.253 1.00 93.62 192 PHE A C 1
ATOM 1568 O O . PHE A 1 192 ? 17.495 2.152 7.971 1.00 93.62 192 PHE A O 1
ATOM 1575 N N . GLY A 1 193 ? 16.681 0.673 6.510 1.00 91.25 193 GLY A N 1
ATOM 1576 C CA . GLY A 1 193 ? 17.710 -0.353 6.686 1.00 91.25 193 GLY A CA 1
ATOM 1577 C C . GLY A 1 193 ? 17.202 -1.571 7.464 1.00 91.25 193 GLY A C 1
ATOM 1578 O O . GLY A 1 193 ? 16.131 -1.546 8.072 1.00 91.25 193 GLY A O 1
ATOM 1579 N N . ASP A 1 194 ? 17.976 -2.656 7.418 1.00 86.44 194 ASP A N 1
ATOM 1580 C CA . ASP A 1 194 ? 17.663 -3.920 8.097 1.00 86.44 194 ASP A CA 1
ATOM 1581 C C . ASP A 1 194 ? 18.055 -3.826 9.582 1.00 86.44 194 ASP A C 1
ATOM 1583 O O . ASP A 1 194 ? 19.225 -3.981 9.943 1.00 86.44 194 ASP A O 1
ATOM 1587 N N . TYR A 1 195 ? 17.080 -3.489 10.429 1.00 83.00 195 TYR A N 1
ATOM 1588 C CA . TYR A 1 195 ? 17.246 -3.366 11.877 1.00 83.00 195 TYR A CA 1
ATOM 1589 C C . TYR A 1 195 ? 16.274 -4.283 12.615 1.00 83.00 195 TYR A C 1
ATOM 1591 O O . TYR A 1 195 ? 15.055 -4.192 12.438 1.00 83.00 195 TYR A O 1
ATOM 1599 N N . ASP A 1 196 ? 16.813 -5.106 13.513 1.00 78.56 196 ASP A N 1
ATOM 1600 C CA . ASP A 1 196 ? 16.013 -5.973 14.373 1.00 78.56 196 ASP A CA 1
ATOM 1601 C C . ASP A 1 196 ? 15.039 -5.151 15.230 1.00 78.56 196 ASP A C 1
ATOM 1603 O O . ASP A 1 196 ? 15.424 -4.188 15.891 1.00 78.56 196 ASP A O 1
ATOM 1607 N N . ASN A 1 197 ? 13.764 -5.551 15.237 1.00 75.69 197 ASN A N 1
ATOM 1608 C CA . ASN A 1 197 ? 12.678 -4.976 16.047 1.00 75.69 197 ASN A CA 1
ATOM 1609 C C . ASN A 1 197 ? 12.367 -3.477 15.851 1.00 75.69 197 ASN A C 1
ATOM 1611 O O . ASN A 1 197 ? 11.463 -2.957 16.513 1.00 75.69 197 ASN A O 1
ATOM 1615 N N . PHE A 1 198 ? 13.009 -2.790 14.903 1.00 88.12 198 PHE A N 1
ATOM 1616 C CA . PHE A 1 198 ? 12.842 -1.343 14.737 1.00 88.12 198 PHE A CA 1
ATOM 1617 C C . PHE A 1 198 ? 11.425 -0.934 14.295 1.00 88.12 198 PHE A C 1
ATOM 1619 O O . PHE A 1 198 ? 10.940 0.129 14.670 1.00 88.12 198 PHE A O 1
ATOM 1626 N N . ILE A 1 199 ? 10.703 -1.800 13.573 1.00 89.31 199 ILE A N 1
ATOM 1627 C CA . ILE A 1 199 ? 9.303 -1.553 13.176 1.00 89.31 199 ILE A CA 1
ATOM 1628 C C . ILE A 1 199 ? 8.414 -1.287 14.398 1.00 89.31 199 ILE A C 1
ATOM 1630 O O . ILE A 1 199 ? 7.592 -0.367 14.380 1.00 89.31 199 ILE A O 1
ATOM 1634 N N . GLY A 1 200 ? 8.566 -2.096 15.451 1.00 87.81 200 GLY A N 1
ATOM 1635 C CA . GLY A 1 200 ? 7.763 -1.977 16.667 1.00 87.81 200 GLY A CA 1
ATOM 1636 C C . GLY A 1 200 ? 8.063 -0.682 17.414 1.00 87.81 200 GLY A C 1
ATOM 1637 O O . GLY A 1 200 ? 7.137 0.036 17.789 1.00 87.81 200 GLY A O 1
ATOM 1638 N N . GLU A 1 201 ? 9.348 -0.354 17.558 1.00 90.25 201 GLU A N 1
ATOM 1639 C CA . GLU A 1 201 ? 9.811 0.887 18.188 1.00 90.25 201 GLU A CA 1
ATOM 1640 C C . GLU A 1 201 ? 9.342 2.123 17.419 1.00 90.25 201 GLU A C 1
ATOM 1642 O O . GLU A 1 201 ? 8.840 3.070 18.019 1.00 90.25 201 GLU A O 1
ATOM 1647 N N . TYR A 1 202 ? 9.431 2.092 16.088 1.00 91.31 202 TYR A N 1
ATOM 1648 C CA . TYR A 1 202 ? 8.952 3.166 15.226 1.00 91.31 202 TYR A CA 1
ATOM 1649 C C . TYR A 1 202 ? 7.441 3.383 15.373 1.00 91.31 202 TYR A C 1
ATOM 1651 O O . TYR A 1 202 ? 6.991 4.514 15.563 1.00 91.31 202 TYR A O 1
ATOM 1659 N N . CYS A 1 203 ? 6.647 2.307 15.341 1.00 90.50 203 CYS A N 1
ATOM 1660 C CA . CYS A 1 203 ? 5.200 2.410 15.530 1.00 90.50 203 CYS A CA 1
ATOM 1661 C C . CYS A 1 203 ? 4.857 2.945 16.928 1.00 90.50 203 CYS A C 1
ATOM 1663 O O . CYS A 1 203 ? 4.015 3.832 17.042 1.00 90.50 203 CYS A O 1
ATOM 1665 N N . GLY A 1 204 ? 5.531 2.456 17.975 1.00 89.50 204 GLY A N 1
ATOM 1666 C CA . GLY A 1 204 ? 5.373 2.963 19.341 1.00 89.50 204 GLY A CA 1
ATOM 1667 C C . GLY A 1 204 ? 5.711 4.450 19.444 1.00 89.50 204 GLY A C 1
ATOM 1668 O O . GLY A 1 204 ? 4.916 5.227 19.957 1.00 89.50 204 GLY A O 1
ATOM 1669 N N . ALA A 1 205 ? 6.821 4.889 18.846 1.00 91.69 205 ALA A N 1
ATOM 1670 C CA . ALA A 1 205 ? 7.212 6.296 18.835 1.00 91.69 205 ALA A CA 1
ATOM 1671 C C . ALA A 1 205 ? 6.173 7.200 18.147 1.00 91.69 205 ALA A C 1
ATOM 1673 O O . ALA A 1 205 ? 5.920 8.311 18.618 1.00 91.69 205 ALA A O 1
ATOM 1674 N N . LEU A 1 206 ? 5.543 6.735 17.060 1.00 93.06 206 LEU A N 1
ATOM 1675 C CA . LEU A 1 206 ? 4.466 7.473 16.392 1.00 93.06 206 LEU A CA 1
ATOM 1676 C C . LEU A 1 206 ? 3.207 7.604 17.259 1.00 93.06 206 LEU A C 1
ATOM 1678 O O . LEU A 1 206 ? 2.527 8.630 17.168 1.00 93.06 206 LEU A O 1
ATOM 1682 N N . MET A 1 207 ? 2.894 6.584 18.058 1.00 92.00 207 MET A N 1
ATOM 1683 C CA . MET A 1 207 ? 1.674 6.501 18.861 1.00 92.00 207 MET A CA 1
ATOM 1684 C C . MET A 1 207 ? 1.850 7.151 20.244 1.00 92.00 207 MET A C 1
ATOM 1686 O O . MET A 1 207 ? 1.180 8.135 20.538 1.00 92.00 207 MET A O 1
ATOM 1690 N N . ASP A 1 208 ? 2.837 6.734 21.035 1.00 88.00 208 ASP A N 1
ATOM 1691 C CA . ASP A 1 208 ? 2.937 7.087 22.459 1.00 88.00 208 ASP A CA 1
ATOM 1692 C C . ASP A 1 208 ? 3.186 8.591 22.697 1.00 88.00 208 ASP A C 1
ATOM 1694 O O . ASP A 1 208 ? 2.672 9.207 23.640 1.00 88.00 208 ASP A O 1
ATOM 1698 N N . GLN A 1 209 ? 4.027 9.194 21.855 1.00 82.25 209 GLN A N 1
ATOM 1699 C CA . GLN A 1 209 ? 4.463 10.596 21.969 1.00 82.25 209 GLN A CA 1
ATOM 1700 C C . GLN A 1 209 ? 4.464 11.332 20.627 1.00 82.25 209 GLN A C 1
ATOM 1702 O O . GLN A 1 209 ? 4.851 12.500 20.553 1.00 82.25 209 GLN A O 1
ATOM 1707 N N . GLY A 1 210 ? 4.071 10.641 19.561 1.00 89.19 210 GLY A N 1
ATOM 1708 C CA . GLY A 1 210 ? 4.195 11.122 18.202 1.00 89.19 210 GLY A CA 1
ATOM 1709 C C . GLY A 1 210 ? 2.905 11.709 17.657 1.00 89.19 210 GLY A C 1
ATOM 1710 O O . GLY A 1 210 ? 1.983 12.115 18.370 1.00 89.19 210 GLY A O 1
ATOM 1711 N N . ILE A 1 211 ? 2.854 11.765 16.331 1.00 94.38 211 ILE A N 1
ATOM 1712 C CA . ILE A 1 211 ? 1.777 12.443 15.619 1.00 94.38 211 ILE A CA 1
ATOM 1713 C C . ILE A 1 211 ? 0.449 11.673 15.699 1.00 94.38 211 ILE A C 1
ATOM 1715 O O . ILE A 1 211 ? -0.605 12.271 15.493 1.00 94.38 211 ILE A O 1
ATOM 1719 N N . LEU A 1 212 ? 0.496 10.367 15.992 1.00 95.31 212 LEU A N 1
ATOM 1720 C CA . LEU A 1 212 ? -0.664 9.471 16.011 1.00 95.31 212 LEU A CA 1
ATOM 1721 C C . LEU A 1 212 ? -1.254 9.281 17.412 1.00 95.31 212 LEU A C 1
ATOM 1723 O O . LEU A 1 212 ? -2.207 8.524 17.570 1.00 95.31 212 LEU A O 1
ATOM 1727 N N . LYS A 1 213 ? -0.756 9.998 18.424 1.00 94.94 213 LYS A N 1
ATOM 1728 C CA . LYS A 1 213 ? -1.220 9.874 19.813 1.00 94.94 213 LYS A CA 1
ATOM 1729 C C . LYS A 1 213 ? -2.728 10.027 19.985 1.00 94.94 213 LYS A C 1
ATOM 1731 O O . LYS A 1 213 ? -3.363 9.261 20.698 1.00 94.94 213 LYS A O 1
ATOM 1736 N N . LYS A 1 214 ? -3.328 11.002 19.300 1.00 94.25 214 LYS A N 1
ATOM 1737 C CA . LYS A 1 214 ? -4.782 11.214 19.364 1.00 94.25 214 LYS A CA 1
ATOM 1738 C C . LYS A 1 214 ? -5.567 10.056 18.747 1.00 94.25 214 LYS A C 1
ATOM 1740 O O . LYS A 1 214 ? -6.647 9.731 19.234 1.00 94.25 214 LYS A O 1
ATOM 1745 N N . ASP A 1 215 ? -5.043 9.460 17.676 1.00 94.19 215 ASP A N 1
ATOM 1746 C CA . ASP A 1 215 ? -5.650 8.287 17.050 1.00 94.19 215 ASP A CA 1
ATOM 1747 C C . ASP A 1 215 ? -5.516 7.059 17.960 1.00 94.19 215 ASP A C 1
ATOM 1749 O O . ASP A 1 215 ? -6.485 6.320 18.114 1.00 94.19 215 ASP A O 1
ATOM 1753 N N . GLU A 1 216 ? -4.372 6.881 18.629 1.00 93.44 216 GLU A N 1
ATOM 1754 C CA . GLU A 1 216 ? -4.193 5.833 19.640 1.00 93.44 216 GLU A CA 1
ATOM 1755 C C . GLU A 1 216 ? -5.185 5.989 20.799 1.00 93.44 216 GLU A C 1
ATOM 1757 O O . GLU A 1 216 ? -5.914 5.049 21.107 1.00 93.44 216 GLU A O 1
ATOM 1762 N N . GLU A 1 217 ? -5.289 7.183 21.389 1.00 94.19 217 GLU A N 1
ATOM 1763 C CA . GLU A 1 217 ? -6.243 7.463 22.468 1.00 94.19 217 GLU A CA 1
ATOM 1764 C C . GLU A 1 217 ? -7.695 7.195 22.035 1.00 94.19 217 GLU A C 1
ATOM 1766 O O . GLU A 1 217 ? -8.518 6.744 22.838 1.00 94.19 217 GLU A O 1
ATOM 1771 N N . ARG A 1 218 ? -8.033 7.463 20.764 1.00 94.56 218 ARG A N 1
ATOM 1772 C CA . ARG A 1 218 ? -9.335 7.096 20.193 1.00 94.56 218 ARG A CA 1
ATOM 1773 C C . ARG A 1 218 ? -9.494 5.577 20.140 1.00 94.56 218 ARG A C 1
ATOM 1775 O O . ARG A 1 218 ? -10.502 5.074 20.630 1.00 94.56 218 ARG A O 1
ATOM 1782 N N . PHE A 1 219 ? -8.529 4.849 19.585 1.00 94.75 219 PHE A N 1
ATOM 1783 C CA . PHE A 1 219 ? -8.611 3.391 19.460 1.00 94.75 219 PHE A CA 1
ATOM 1784 C C . PHE A 1 219 ? -8.634 2.678 20.817 1.00 94.75 219 PHE A C 1
ATOM 1786 O O . PHE A 1 219 ? -9.335 1.679 20.965 1.00 94.75 219 PHE A O 1
ATOM 1793 N N . ASP A 1 220 ? -7.962 3.214 21.835 1.00 95.00 220 ASP A N 1
ATOM 1794 C CA . ASP A 1 220 ? -8.055 2.699 23.202 1.00 95.00 220 ASP A CA 1
ATOM 1795 C C . ASP A 1 220 ? -9.460 2.901 23.793 1.00 95.00 220 ASP A C 1
ATOM 1797 O O . ASP A 1 220 ? -9.990 1.998 24.444 1.00 95.00 220 ASP A O 1
ATOM 1801 N N . LYS A 1 221 ? -10.120 4.037 23.522 1.00 95.81 221 LYS A N 1
ATOM 1802 C CA . LYS A 1 221 ? -11.531 4.244 23.904 1.00 95.81 221 LYS A CA 1
ATOM 1803 C C . LYS A 1 221 ? -12.466 3.271 23.188 1.00 95.81 221 LYS A C 1
ATOM 1805 O O . LYS A 1 221 ? -13.323 2.686 23.845 1.00 95.81 221 LYS A O 1
ATOM 1810 N N . GLU A 1 222 ? -12.289 3.078 21.879 1.00 96.12 222 GLU A N 1
ATOM 1811 C CA . GLU A 1 222 ? -13.053 2.096 21.091 1.00 96.12 222 GLU A CA 1
ATOM 1812 C C . GLU A 1 222 ? -12.892 0.687 21.673 1.00 96.12 222 GLU A C 1
ATOM 1814 O O . GLU A 1 222 ? -13.872 -0.016 21.909 1.00 96.12 222 GLU A O 1
ATOM 1819 N N . ARG A 1 223 ? -11.653 0.294 21.986 1.00 95.88 223 ARG A N 1
ATOM 1820 C CA . ARG A 1 223 ? -11.345 -1.005 22.585 1.00 95.88 223 ARG A CA 1
ATOM 1821 C C . ARG A 1 223 ? -11.973 -1.184 23.959 1.00 95.88 223 ARG A C 1
ATOM 1823 O O . ARG A 1 223 ? -12.519 -2.249 24.226 1.00 95.88 223 ARG A O 1
ATOM 1830 N N . ASN A 1 224 ? -11.916 -0.175 24.821 1.00 97.19 224 ASN A N 1
ATOM 1831 C CA . ASN A 1 224 ? -12.528 -0.255 26.147 1.00 97.19 224 ASN A CA 1
ATOM 1832 C C . ASN A 1 224 ? -14.056 -0.376 26.059 1.00 97.19 224 ASN A C 1
ATOM 1834 O O . ASN A 1 224 ? -14.642 -1.175 26.786 1.00 97.19 224 ASN A O 1
ATOM 1838 N N . ALA A 1 225 ? -14.695 0.351 25.137 1.00 97.25 225 ALA A N 1
ATOM 1839 C CA . ALA A 1 225 ? -16.123 0.200 24.865 1.00 97.25 225 ALA A CA 1
ATOM 1840 C C . ALA A 1 225 ? -16.459 -1.203 24.336 1.00 97.25 225 ALA A C 1
ATOM 1842 O O . ALA A 1 225 ? -17.418 -1.820 24.791 1.00 97.25 225 ALA A O 1
ATOM 1843 N N . TRP A 1 226 ? -15.654 -1.739 23.417 1.00 97.19 226 TRP A N 1
ATOM 1844 C CA . TRP A 1 226 ? -15.846 -3.089 22.886 1.00 97.19 226 TRP A CA 1
ATOM 1845 C C . TRP A 1 226 ? -15.664 -4.182 23.951 1.00 97.19 226 TRP A C 1
ATOM 1847 O O . TRP A 1 226 ? -16.443 -5.133 23.990 1.00 97.19 226 TRP A O 1
ATOM 1857 N N . LEU A 1 227 ? -14.678 -4.041 24.846 1.00 96.94 227 LEU A N 1
ATOM 1858 C CA . LEU A 1 227 ? -14.458 -4.975 25.956 1.00 96.94 227 LEU A CA 1
ATOM 1859 C C . LEU A 1 227 ? -15.635 -4.982 26.938 1.00 96.94 227 LEU A C 1
ATOM 1861 O O . LEU A 1 227 ? -16.107 -6.057 27.296 1.00 96.94 227 LEU A O 1
ATOM 1865 N N . GLU A 1 228 ? -16.146 -3.809 27.319 1.00 97.75 228 GLU A N 1
ATOM 1866 C CA . GLU A 1 228 ? -17.349 -3.713 28.157 1.00 97.75 228 GLU A CA 1
ATOM 1867 C C . GLU A 1 228 ? -18.577 -4.301 27.448 1.00 97.75 228 GLU A C 1
ATOM 1869 O O . GLU A 1 228 ? -19.343 -5.044 28.056 1.00 97.75 228 GLU A O 1
ATOM 1874 N N . ALA A 1 229 ? -18.758 -4.030 26.151 1.00 97.12 229 ALA A N 1
ATOM 1875 C CA . ALA A 1 229 ? -19.841 -4.626 25.372 1.00 97.12 229 ALA A CA 1
ATOM 1876 C C . ALA A 1 229 ? -19.781 -6.157 25.385 1.00 97.12 229 ALA A C 1
ATOM 1878 O O . ALA A 1 229 ? -20.808 -6.796 25.612 1.00 97.12 229 ALA A O 1
ATOM 1879 N N . ARG A 1 230 ? -18.593 -6.748 25.206 1.00 96.56 230 ARG A N 1
ATOM 1880 C CA . ARG A 1 230 ? -18.398 -8.202 25.316 1.00 96.56 230 ARG A CA 1
ATOM 1881 C C . ARG A 1 230 ? -18.717 -8.737 26.703 1.00 96.56 230 ARG A C 1
ATOM 1883 O O . ARG A 1 230 ? -19.303 -9.807 26.806 1.00 96.56 230 ARG A O 1
ATOM 1890 N N . GLU A 1 231 ? -18.340 -8.013 27.749 1.00 97.06 231 GLU A N 1
ATOM 1891 C CA . GLU A 1 231 ? -18.615 -8.410 29.131 1.00 97.06 231 GLU A CA 1
ATOM 1892 C C . GLU A 1 231 ? -20.121 -8.404 29.442 1.00 97.06 231 GLU A C 1
ATOM 1894 O O . GLU A 1 231 ? -20.623 -9.325 30.083 1.00 97.06 231 GLU A O 1
ATOM 1899 N N . VAL A 1 232 ? -20.855 -7.399 28.955 1.00 97.00 232 VAL A N 1
ATOM 1900 C CA . VAL A 1 232 ? -22.284 -7.203 29.256 1.00 97.00 232 VAL A CA 1
ATOM 1901 C C . VAL A 1 232 ? -23.203 -8.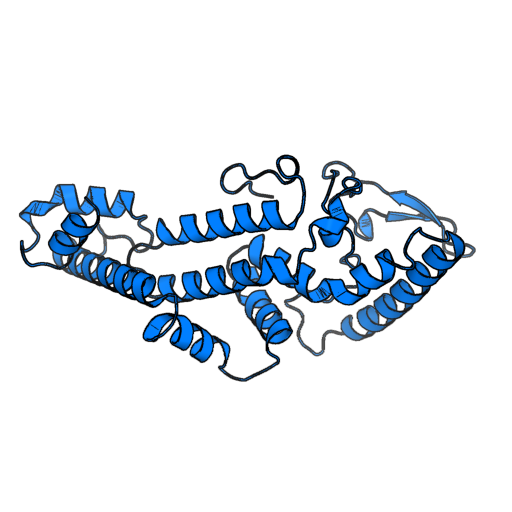023 28.345 1.00 97.00 232 VAL A C 1
ATOM 1903 O O . VAL A 1 232 ? -24.214 -8.554 28.809 1.00 97.00 232 VAL A O 1
ATOM 1906 N N . LEU A 1 233 ? -22.900 -8.098 27.047 1.00 96.38 233 LEU A N 1
ATOM 1907 C CA . LEU A 1 233 ? -23.756 -8.741 26.040 1.00 96.38 233 LEU A CA 1
ATOM 1908 C C . LEU A 1 233 ? -23.310 -10.165 25.686 1.00 96.38 233 LEU A C 1
ATOM 1910 O O . LEU A 1 233 ? -24.112 -10.928 25.155 1.00 96.38 233 LEU A O 1
ATOM 1914 N N . GLY A 1 234 ? -22.069 -10.532 26.007 1.00 94.38 234 GLY A N 1
ATOM 1915 C CA . GLY A 1 234 ? -21.476 -11.816 25.649 1.00 94.38 234 GLY A CA 1
ATOM 1916 C C . GLY A 1 234 ? -20.750 -11.799 24.301 1.00 94.38 234 GLY A C 1
ATOM 1917 O O . GLY A 1 234 ? -20.942 -10.924 23.455 1.00 94.38 234 GLY A O 1
ATOM 1918 N N . GLU A 1 235 ? -19.887 -12.796 24.105 1.00 90.31 235 GLU A N 1
ATOM 1919 C CA . GLU A 1 235 ? -19.041 -12.921 22.908 1.00 90.31 235 GLU A CA 1
ATOM 1920 C C . GLU A 1 235 ? -19.825 -13.323 21.653 1.00 90.31 235 GLU A C 1
ATOM 1922 O O . GLU A 1 235 ? -19.406 -12.989 20.547 1.00 90.31 235 GLU A O 1
ATOM 1927 N N . ASP A 1 236 ? -20.966 -13.997 21.828 1.00 89.50 236 ASP A N 1
ATOM 1928 C CA . ASP A 1 236 ? -21.829 -14.434 20.725 1.00 89.50 236 ASP A CA 1
ATOM 1929 C C . ASP A 1 236 ? -22.507 -13.247 20.022 1.00 89.50 236 ASP A C 1
ATOM 1931 O O . ASP A 1 236 ? -22.701 -13.267 18.808 1.00 89.50 236 ASP A O 1
ATOM 1935 N N . GLU A 1 237 ? -22.834 -12.196 20.778 1.00 89.88 237 GLU A N 1
ATOM 1936 C CA . GLU A 1 237 ? -23.475 -10.982 20.258 1.00 89.88 237 GLU A CA 1
ATOM 1937 C C . GLU A 1 237 ? -22.445 -9.952 19.766 1.00 89.88 237 GLU A C 1
ATOM 1939 O O . GLU A 1 237 ? -22.678 -9.235 18.791 1.00 89.88 237 GLU A O 1
ATOM 1944 N N . VAL A 1 238 ? -21.276 -9.871 20.413 1.00 92.62 238 VAL A N 1
ATOM 1945 C CA . VAL A 1 238 ? -20.240 -8.876 20.092 1.00 92.62 238 VAL A CA 1
ATOM 1946 C C . VAL A 1 238 ? -19.104 -9.516 19.294 1.00 92.62 238 VAL A C 1
ATOM 1948 O O . VAL A 1 238 ? -18.056 -9.896 19.825 1.00 92.62 238 VAL A O 1
ATOM 1951 N N . SER A 1 239 ? -19.309 -9.589 17.978 1.00 88.75 239 SER A N 1
ATOM 1952 C CA . SER A 1 239 ? -18.330 -10.121 17.025 1.00 88.75 239 SER A CA 1
ATOM 1953 C C . SER A 1 239 ? -16.996 -9.352 17.026 1.00 88.75 239 SER A C 1
ATOM 1955 O O . SER A 1 239 ? -16.925 -8.144 17.268 1.00 88.75 239 SER A O 1
ATOM 1957 N N . ALA A 1 240 ? -15.914 -10.064 16.694 1.00 84.62 240 ALA A N 1
ATOM 1958 C CA . ALA A 1 240 ? -14.572 -9.501 16.520 1.00 84.62 240 ALA A CA 1
ATOM 1959 C C . ALA A 1 240 ? -14.404 -8.665 15.237 1.00 84.62 240 ALA A C 1
ATOM 1961 O O . ALA A 1 240 ? -13.404 -7.966 15.093 1.00 84.62 240 ALA A O 1
ATOM 1962 N N . HIS A 1 241 ? -15.363 -8.739 14.311 1.00 86.38 241 HIS A N 1
ATOM 1963 C CA . HIS A 1 241 ? -15.279 -8.106 12.990 1.00 86.38 241 HIS A CA 1
ATOM 1964 C C . HIS A 1 241 ? -16.286 -6.971 12.787 1.00 86.38 241 HIS A C 1
ATOM 1966 O O . HIS A 1 241 ? -16.538 -6.586 11.649 1.00 86.38 241 HIS A O 1
ATOM 1972 N N . LEU A 1 242 ? -16.854 -6.433 13.869 1.00 91.81 242 LEU A N 1
ATOM 1973 C CA . LEU A 1 242 ? -17.793 -5.321 13.771 1.00 91.81 242 LEU A CA 1
ATOM 1974 C C . LEU A 1 242 ? -17.103 -4.079 13.201 1.00 91.81 242 LEU A C 1
ATOM 1976 O O . LEU A 1 242 ? -16.001 -3.700 13.616 1.00 91.81 242 LEU A O 1
ATOM 1980 N N . ASN A 1 243 ? -17.780 -3.422 12.268 1.00 94.00 243 ASN A N 1
ATOM 1981 C CA . ASN A 1 243 ? -17.463 -2.050 11.908 1.00 94.00 243 ASN A CA 1
ATOM 1982 C C . ASN A 1 243 ? -18.071 -1.069 12.930 1.00 94.00 243 ASN A C 1
ATOM 1984 O O . ASN A 1 243 ? -18.899 -1.430 13.771 1.00 94.00 243 ASN A O 1
ATOM 1988 N N . ILE A 1 244 ? -17.650 0.194 12.871 1.00 93.94 244 ILE A N 1
ATOM 1989 C CA . ILE A 1 244 ? -18.079 1.228 13.820 1.00 93.94 244 ILE A CA 1
ATOM 1990 C C . ILE A 1 244 ? -19.601 1.449 13.825 1.00 93.94 244 ILE A C 1
ATOM 1992 O O . ILE A 1 244 ? -20.182 1.684 14.885 1.00 93.94 244 ILE A O 1
ATOM 1996 N N . GLY A 1 245 ? -20.251 1.355 12.661 1.00 94.50 245 GLY A N 1
ATOM 1997 C CA . GLY A 1 245 ? -21.698 1.515 12.518 1.00 94.50 245 GLY A CA 1
ATOM 1998 C C . GLY A 1 245 ? -22.461 0.338 13.118 1.00 94.50 245 GLY A C 1
ATOM 1999 O O . GLY A 1 245 ? -23.365 0.541 13.922 1.00 94.50 245 GLY A O 1
ATOM 2000 N N . GLU A 1 246 ? -22.035 -0.888 12.812 1.00 95.69 246 GLU A N 1
ATOM 2001 C CA . GLU A 1 246 ? -22.610 -2.114 13.377 1.00 95.69 246 GLU A CA 1
ATOM 2002 C C . GLU A 1 246 ? -22.483 -2.144 14.900 1.00 95.69 246 GLU A C 1
ATOM 2004 O O . GLU A 1 246 ? -23.448 -2.460 15.598 1.00 95.69 246 GLU A O 1
ATOM 2009 N N . PHE A 1 247 ? -21.314 -1.766 15.429 1.00 96.12 247 PHE A N 1
ATOM 2010 C CA . PHE A 1 247 ? -21.114 -1.670 16.869 1.00 96.12 247 PHE A CA 1
ATOM 2011 C C . PHE A 1 247 ? -22.026 -0.607 17.487 1.00 96.12 247 PHE A C 1
ATOM 2013 O O . PHE A 1 247 ? -22.691 -0.888 18.484 1.00 96.12 247 PHE A O 1
ATOM 2020 N N . LYS A 1 248 ? -22.110 0.590 16.883 1.00 96.12 248 LYS A N 1
ATOM 2021 C CA . LYS A 1 248 ? -22.995 1.673 17.342 1.00 96.12 248 LYS A CA 1
ATOM 2022 C C . LYS A 1 248 ? -24.454 1.218 17.400 1.00 96.12 248 LYS A C 1
ATOM 2024 O O . LYS A 1 248 ? -25.117 1.445 18.413 1.00 96.12 248 LYS A O 1
ATOM 2029 N N . ASP A 1 249 ? -24.940 0.556 16.355 1.00 95.81 249 ASP A N 1
ATOM 2030 C CA . ASP A 1 249 ? -26.310 0.045 16.290 1.00 95.81 249 ASP A CA 1
ATOM 2031 C C . ASP A 1 249 ? -26.569 -1.036 17.344 1.00 95.81 249 ASP A C 1
ATOM 2033 O O . ASP A 1 249 ? -27.621 -1.030 17.989 1.00 95.81 249 ASP A O 1
ATOM 2037 N N . LEU A 1 250 ? -25.610 -1.943 17.550 1.00 96.19 250 LEU A N 1
ATOM 2038 C CA . LEU A 1 250 ? -25.694 -3.006 18.549 1.00 96.19 250 LEU A CA 1
ATOM 2039 C C . LEU A 1 250 ? -25.824 -2.438 19.965 1.00 96.19 250 LEU A C 1
ATOM 2041 O O . LEU A 1 250 ? -26.777 -2.763 20.675 1.00 96.19 250 LEU A O 1
ATOM 2045 N N . VAL A 1 251 ? -24.908 -1.555 20.374 1.00 96.31 251 VAL A N 1
ATOM 2046 C CA . VAL A 1 251 ? -24.938 -0.996 21.734 1.00 96.31 251 VAL A CA 1
ATOM 2047 C C . VAL A 1 251 ? -26.127 -0.062 21.951 1.00 96.31 251 VAL A C 1
ATOM 2049 O O . VAL A 1 251 ? -26.669 -0.019 23.052 1.00 96.31 251 VAL A O 1
ATOM 2052 N N . SER A 1 252 ? -26.602 0.629 20.908 1.00 95.31 252 SER A N 1
ATOM 2053 C CA . SER A 1 252 ? -27.784 1.498 21.012 1.00 95.31 252 SER A CA 1
ATOM 2054 C C . SER A 1 252 ? -29.065 0.707 21.295 1.00 95.31 252 SER A C 1
ATOM 2056 O O . SER A 1 252 ? -29.930 1.186 22.025 1.00 95.31 252 SER A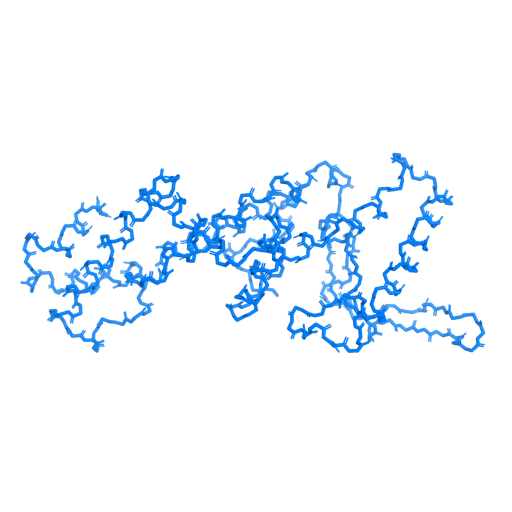 O 1
ATOM 2058 N N . LYS A 1 253 ? -29.187 -0.522 20.771 1.00 96.12 253 LYS A N 1
ATOM 2059 C CA . LYS A 1 253 ? -30.332 -1.418 21.036 1.00 96.12 253 LYS A CA 1
ATOM 2060 C C . LYS A 1 253 ? -30.369 -1.956 22.467 1.00 96.12 253 LYS A C 1
ATOM 2062 O O . LYS A 1 253 ? -31.421 -2.403 22.914 1.00 96.12 253 LYS A O 1
ATOM 2067 N N . HIS A 1 254 ? -29.235 -1.928 23.161 1.00 95.88 254 HIS A N 1
ATOM 2068 C CA . HIS A 1 254 ? -29.065 -2.470 24.508 1.00 95.88 254 HIS A CA 1
ATOM 2069 C C . HIS A 1 254 ? -28.565 -1.417 25.499 1.00 95.88 254 HIS A C 1
ATOM 2071 O O . HIS A 1 254 ? -27.933 -1.758 26.498 1.00 95.88 254 HIS A O 1
ATOM 2077 N N . LEU A 1 255 ? -28.822 -0.135 25.217 1.00 94.50 255 LEU A N 1
ATOM 2078 C CA . LEU A 1 255 ? -28.268 0.982 25.982 1.00 94.50 255 LEU A CA 1
ATOM 2079 C C . LEU A 1 255 ? -28.644 0.917 27.472 1.00 94.50 255 LEU A C 1
ATOM 2081 O O . LEU A 1 255 ? -27.859 1.314 28.326 1.00 94.50 255 LEU A O 1
ATOM 2085 N N . ASP A 1 256 ? -29.816 0.365 27.781 1.00 96.06 256 ASP A N 1
ATOM 2086 C CA . ASP A 1 256 ? -30.334 0.149 29.133 1.00 96.06 256 ASP A CA 1
ATOM 2087 C C . ASP A 1 256 ? -29.496 -0.824 29.976 1.00 96.06 256 ASP A C 1
ATOM 2089 O O . ASP A 1 256 ? -29.558 -0.778 31.205 1.00 96.06 256 ASP A O 1
ATOM 2093 N N . LYS A 1 257 ? -28.697 -1.685 29.336 1.00 96.06 257 LYS A N 1
ATOM 2094 C CA . LYS A 1 257 ? -27.834 -2.661 30.013 1.00 96.06 257 LYS A CA 1
ATOM 2095 C C . LYS A 1 257 ? -26.473 -2.093 30.415 1.00 96.06 257 LYS A C 1
ATOM 2097 O O . LYS A 1 257 ? -25.766 -2.726 31.197 1.00 96.06 257 LYS A O 1
ATOM 2102 N N . PHE A 1 258 ? -26.091 -0.933 29.883 1.00 96.62 258 PHE A N 1
ATOM 2103 C CA . PHE A 1 258 ? -24.777 -0.337 30.109 1.00 96.62 258 PHE A CA 1
ATOM 2104 C C . PHE A 1 258 ? -24.794 0.680 31.248 1.00 96.62 258 PHE A C 1
ATOM 2106 O O . PHE A 1 258 ? -25.768 1.403 31.462 1.00 96.62 258 PHE A O 1
ATOM 2113 N N . ASN A 1 259 ? -23.680 0.774 31.977 1.00 95.00 259 ASN A N 1
ATOM 2114 C CA . ASN A 1 259 ? -23.522 1.799 33.002 1.00 95.00 259 ASN A CA 1
ATOM 2115 C C . ASN A 1 259 ? -23.407 3.181 32.332 1.00 95.00 259 ASN A C 1
ATOM 2117 O O . ASN A 1 259 ? -22.649 3.351 31.378 1.00 95.00 259 ASN A O 1
ATOM 2121 N N . VAL A 1 260 ? -24.112 4.188 32.854 1.00 93.06 260 VAL A N 1
ATOM 2122 C CA . VAL A 1 260 ? -24.059 5.578 32.361 1.00 93.06 260 VAL A CA 1
ATOM 2123 C C . VAL A 1 260 ? -22.631 6.138 32.392 1.00 93.06 260 VAL A C 1
ATOM 2125 O O . VAL A 1 260 ? -22.232 6.873 31.491 1.00 93.06 260 VAL A O 1
ATOM 2128 N N . GLU A 1 261 ? -21.832 5.757 33.392 1.00 93.88 261 GLU A N 1
ATOM 2129 C CA . GLU A 1 261 ? -20.416 6.136 33.492 1.00 93.88 261 GLU A CA 1
ATOM 2130 C C . GLU A 1 261 ? -19.465 5.133 32.809 1.00 93.88 261 GLU A C 1
ATOM 2132 O O . GLU A 1 261 ? -18.240 5.294 32.876 1.00 93.88 261 GLU A O 1
ATOM 2137 N N . GLY A 1 262 ? -20.014 4.108 32.151 1.00 95.56 262 GLY A N 1
ATOM 2138 C CA . GLY A 1 262 ? -19.285 3.073 31.424 1.00 95.56 262 GLY A CA 1
ATOM 2139 C C . GLY A 1 262 ? -18.555 3.600 30.187 1.00 95.56 262 GLY A C 1
ATOM 2140 O O . GLY A 1 262 ? -18.838 4.683 29.663 1.00 95.56 262 GLY A O 1
ATOM 2141 N N . SER A 1 263 ? -17.590 2.819 29.713 1.00 97.25 263 SER A N 1
ATOM 2142 C CA . SER A 1 263 ? -16.826 3.062 28.488 1.00 97.25 263 SER A CA 1
ATOM 2143 C C . SER A 1 263 ? -17.725 3.105 27.254 1.00 97.25 263 SER A C 1
ATOM 2145 O O . SER A 1 263 ? -17.506 3.966 26.406 1.00 97.25 263 SER A O 1
ATOM 2147 N N . VAL A 1 264 ? -18.757 2.255 27.162 1.00 96.94 264 VAL A N 1
ATOM 2148 C CA . VAL A 1 264 ? -19.722 2.270 26.041 1.00 96.94 264 VAL A CA 1
ATOM 2149 C C . VAL A 1 264 ? -20.461 3.606 25.964 1.00 96.94 264 VAL A C 1
ATOM 2151 O O . VAL A 1 264 ? -20.441 4.262 24.922 1.00 96.94 264 VAL A O 1
ATOM 2154 N N . CYS A 1 265 ? -21.053 4.059 27.072 1.00 95.69 265 CYS A N 1
ATOM 2155 C CA . CYS A 1 265 ? -21.782 5.330 27.129 1.00 95.69 265 CYS A CA 1
ATOM 2156 C C . CYS A 1 265 ? -20.863 6.536 26.876 1.00 95.69 265 CYS A C 1
ATOM 2158 O O . CYS A 1 265 ? -21.216 7.439 26.114 1.00 95.69 265 CYS A O 1
ATOM 2160 N N . LYS A 1 266 ? -19.653 6.532 27.451 1.00 96.06 266 LYS A N 1
ATOM 2161 C CA . LYS A 1 266 ? -18.632 7.565 27.202 1.00 96.06 266 LYS A CA 1
ATOM 2162 C C . LYS A 1 266 ? -18.186 7.601 25.741 1.00 96.06 266 LYS A C 1
ATOM 2164 O O . LYS A 1 266 ? -18.019 8.686 25.186 1.00 96.06 266 LYS A O 1
ATOM 2169 N N . TRP A 1 267 ? -17.992 6.439 25.120 1.00 96.56 267 TRP A N 1
ATOM 2170 C CA . TRP A 1 267 ? -17.623 6.342 23.712 1.00 96.56 267 TRP A CA 1
ATOM 2171 C C . TRP A 1 267 ? -18.748 6.858 22.810 1.00 96.56 267 TRP A C 1
ATOM 2173 O O . TRP A 1 267 ? -18.485 7.734 21.988 1.00 96.56 267 TRP A O 1
ATOM 2183 N N . LEU A 1 268 ? -19.998 6.428 23.024 1.00 95.00 268 LEU A N 1
ATOM 2184 C CA . LEU A 1 268 ? -21.169 6.914 22.278 1.00 95.00 268 LEU A CA 1
ATOM 2185 C C . LEU A 1 268 ? -21.309 8.440 22.345 1.00 95.00 268 LEU A C 1
ATOM 2187 O O . LEU A 1 268 ? -21.553 9.081 21.326 1.00 95.00 268 LEU A O 1
ATOM 2191 N N . ALA A 1 269 ? -21.106 9.032 23.524 1.00 93.19 269 ALA A N 1
ATOM 2192 C CA . ALA A 1 269 ? -21.140 10.482 23.701 1.00 93.19 269 ALA A CA 1
ATOM 2193 C C . ALA A 1 269 ? -20.010 11.217 22.957 1.00 93.19 269 ALA A C 1
ATOM 2195 O O . ALA A 1 269 ? -20.149 12.397 22.656 1.00 93.19 269 ALA A O 1
ATOM 2196 N N . SER A 1 270 ? -18.895 10.541 22.661 1.00 90.19 270 SER A N 1
ATOM 2197 C CA . SER A 1 270 ? -17.756 11.123 21.937 1.00 90.19 270 SER A CA 1
ATOM 2198 C C . SER A 1 270 ? -17.871 11.058 20.410 1.00 90.19 270 SER A C 1
ATOM 2200 O O . SER A 1 270 ? -17.088 11.711 19.723 1.00 90.19 270 SER A O 1
ATOM 2202 N N . VAL A 1 271 ? -18.819 10.273 19.884 1.00 86.62 271 VAL A N 1
ATOM 2203 C CA . VAL A 1 271 ? -19.033 10.045 18.440 1.00 86.62 271 VAL A CA 1
ATOM 2204 C C . VAL A 1 271 ? -20.400 10.541 17.944 1.00 86.62 271 VAL A C 1
ATOM 2206 O O . VAL A 1 271 ? -20.782 10.247 16.808 1.00 86.62 271 VAL A O 1
ATOM 2209 N N . ASN A 1 272 ? -21.152 11.239 18.800 1.00 59.41 272 ASN A N 1
ATOM 2210 C CA . ASN A 1 272 ? -22.439 11.871 18.491 1.00 59.41 272 ASN A CA 1
ATOM 2211 C C . ASN A 1 272 ? -22.298 13.382 18.299 1.00 59.41 272 ASN A C 1
ATOM 2213 O O . ASN A 1 272 ? -21.431 13.987 18.968 1.00 59.41 272 ASN A O 1
#

Organism: Hebeloma cylindrosporum (NCBI:txid76867)

Foldseek 3Di:
DPCQVVQDQVVDQADLVSVLVLLVSVLVVLQFKQFLPPCSLLVNLLSVVLSVCSVVQTDSVQRNVHFDKDLQPDDPVQWDWPPVVHDTDGPGRDNSPRIDGDHLLVVLEDHPQLDDDLPDDPVRPCVVVSVVVLVVVLVVLQVVCVVVVDDPHSPSSVSHVVNPLVVLSVQLSPDDPVSVVSSSLVNVCVVVNDDPPVSVVSSCCCCVVRPCVVVNVLSVLSNQLLVVCCVQVNDVQRDSTDTPVRSLVSCVVVVVRDDCPGSNVVNNVVVD

Sequence (272 aa):
MDLRHGILPASYSNAAHYWLAYSNAKIHDLCNSEFGLRAKKYHYSQAWFIRSLIPSLFDPSLDIHGFPLNPGDFHSQNIMITDIDTHPRITAIIDWEFSGADFVTSFAQYPFFIVDHPFWGKDHPLRERNIRDQATFNELILEAERIRTPVGGPQLSRLISNSYGIYLFQQVMVTDQVMSDTVYPLLFAHVFGDYDNFIGEYCGALMDQGILKKDEERFDKERNAWLEAREVLGEDEVSAHLNIGEFKDLVSKHLDKFNVEGSVCKWLASVN

Secondary structure (DSSP, 8-state):
---GGG--GGG-SSHHHHHHHHHHHHHHHHHHSSTT-TTHHHHHHHHHHHHHTHHHH--GGGGTT---EE-SS-SGGGEEEE-TTTS-EEEEE--GGG-EE--HHHHSS--GGGS--TT--TT-THHHHHHHHHHHHHHHHHHHHHHH--TTSSHHHHHHHT-HHHHHHHHHHHS-HHHHHHHHHHHHHHHH-S-TTHHHHHHHHHHHSSTTHHHHHHHHHHHHHHHHHHHHH-TTTS-TT--HHHHHHHHHHTGGGS-TTSHHHHHHHH--

pLDDT: mean 89.81, std 7.91, range [43.44, 97.75]